Protein AF-A0A7Y2Y935-F1 (afdb_monomer_lite)

Structure (mmCIF, N/CA/C/O backbone):
data_AF-A0A7Y2Y935-F1
#
_entry.id   AF-A0A7Y2Y935-F1
#
loop_
_atom_site.group_PDB
_atom_site.id
_atom_site.type_symbol
_atom_site.label_atom_id
_atom_site.label_alt_id
_atom_site.label_comp_id
_atom_site.label_asym_id
_atom_site.label_entity_id
_atom_site.label_seq_id
_atom_site.pdbx_PDB_ins_code
_atom_site.Cartn_x
_atom_site.Cartn_y
_atom_site.Cartn_z
_atom_site.occupancy
_atom_site.B_iso_or_equiv
_atom_site.auth_seq_id
_atom_site.auth_comp_id
_atom_site.auth_asym_id
_atom_site.auth_atom_id
_atom_site.pdbx_PDB_model_num
ATOM 1 N N . LYS A 1 1 ? 8.072 23.121 -42.165 1.00 53.12 1 LYS A N 1
ATOM 2 C CA . LYS A 1 1 ? 7.955 21.648 -42.015 1.00 53.12 1 LYS A CA 1
ATOM 3 C C . LYS A 1 1 ? 6.632 21.223 -42.633 1.00 53.12 1 LYS A C 1
ATOM 5 O O . LYS A 1 1 ? 5.610 21.726 -42.190 1.00 53.12 1 LYS A O 1
ATOM 10 N N . ILE A 1 2 ? 6.645 20.376 -43.662 1.00 70.25 2 ILE A N 1
ATOM 11 C CA . ILE A 1 2 ? 5.413 19.830 -44.249 1.00 70.25 2 ILE A CA 1
ATOM 12 C C . ILE A 1 2 ? 4.836 18.837 -43.233 1.00 70.25 2 ILE A C 1
ATOM 14 O O . ILE A 1 2 ? 5.475 17.836 -42.918 1.00 70.25 2 ILE A O 1
ATOM 18 N N . HIS A 1 3 ? 3.670 19.143 -42.666 1.00 71.31 3 HIS A N 1
ATOM 19 C CA . HIS A 1 3 ? 2.942 18.220 -41.798 1.00 71.31 3 HIS A CA 1
ATOM 20 C C . HIS A 1 3 ? 2.137 17.261 -42.674 1.00 71.31 3 HIS A C 1
ATOM 22 O O . HIS A 1 3 ? 0.995 17.546 -43.020 1.00 71.31 3 HIS A O 1
ATOM 28 N N . VAL A 1 4 ? 2.741 16.136 -43.058 1.00 84.00 4 VAL A N 1
ATOM 29 C CA . VAL A 1 4 ? 2.009 15.060 -43.736 1.00 84.00 4 VAL A CA 1
ATOM 30 C C . VAL A 1 4 ? 1.176 14.310 -42.689 1.00 84.00 4 VAL A C 1
ATOM 32 O O . VAL A 1 4 ? 1.741 13.828 -41.702 1.00 84.00 4 VAL A O 1
ATOM 35 N N . PRO A 1 5 ? -0.153 14.212 -42.850 1.00 90.06 5 PRO A N 1
ATOM 36 C CA . PRO A 1 5 ? -0.988 13.438 -41.940 1.00 90.06 5 PRO A CA 1
ATOM 37 C C . PRO A 1 5 ? -0.630 11.946 -41.968 1.00 90.06 5 PRO A C 1
ATOM 39 O O . PRO A 1 5 ? -0.393 11.384 -43.036 1.00 90.06 5 PRO A O 1
ATOM 42 N N . TRP A 1 6 ? -0.661 11.277 -40.809 1.00 90.94 6 TRP A N 1
ATOM 43 C CA . TRP A 1 6 ? -0.295 9.855 -40.678 1.00 90.94 6 TRP A CA 1
ATOM 44 C C . TRP A 1 6 ? -1.100 8.925 -41.603 1.00 90.94 6 TRP A C 1
ATOM 46 O O . TRP A 1 6 ? -0.581 7.910 -42.065 1.00 90.94 6 TRP A O 1
ATOM 56 N N . PHE A 1 7 ? -2.353 9.285 -41.904 1.00 93.19 7 PHE A N 1
ATOM 57 C CA . PHE A 1 7 ? -3.229 8.480 -42.753 1.00 93.19 7 PHE A CA 1
ATOM 58 C C . PHE A 1 7 ? -2.770 8.447 -44.216 1.00 93.19 7 PHE A C 1
ATOM 60 O O . PHE A 1 7 ? -3.020 7.459 -44.894 1.00 93.19 7 PHE A O 1
ATOM 67 N N . VAL A 1 8 ? -2.065 9.476 -44.705 1.00 94.69 8 VAL A N 1
ATOM 68 C CA . VAL A 1 8 ? -1.573 9.519 -46.094 1.00 94.69 8 VAL A CA 1
ATOM 69 C C . VAL A 1 8 ? -0.509 8.444 -46.312 1.00 94.69 8 VAL A C 1
ATOM 71 O O . VAL A 1 8 ? -0.592 7.680 -47.271 1.00 94.69 8 VAL A O 1
ATOM 74 N N . SER A 1 9 ? 0.444 8.319 -45.383 1.00 93.31 9 SER A N 1
ATOM 75 C CA . SER A 1 9 ? 1.460 7.260 -45.427 1.00 93.31 9 SER A CA 1
ATOM 76 C C . SER A 1 9 ? 0.843 5.868 -45.293 1.00 93.31 9 SER A C 1
ATOM 78 O O . SER A 1 9 ? 1.275 4.942 -45.976 1.00 93.31 9 SER A O 1
ATOM 80 N N . LEU A 1 10 ? -0.187 5.720 -44.450 1.00 93.25 10 LEU A N 1
ATOM 81 C CA . LEU A 1 10 ? -0.880 4.443 -44.284 1.00 93.25 10 LEU A CA 1
ATOM 82 C C . LEU A 1 10 ? -1.627 4.029 -45.559 1.00 93.25 10 LEU A C 1
ATOM 84 O O . LEU A 1 10 ? -1.523 2.878 -45.972 1.00 93.25 10 LEU A O 1
ATOM 88 N N . ILE A 1 11 ? -2.339 4.958 -46.204 1.00 96.56 11 ILE A N 1
ATOM 89 C CA . ILE A 1 11 ? -3.026 4.695 -47.476 1.00 96.56 11 ILE A CA 1
ATOM 90 C C . ILE A 1 11 ? -2.011 4.309 -48.555 1.00 96.56 11 ILE A C 1
ATOM 92 O O . ILE A 1 11 ? -2.238 3.342 -49.275 1.00 96.56 11 ILE A O 1
ATOM 96 N N . GLY A 1 12 ? -0.877 5.012 -48.636 1.00 95.62 12 GLY A N 1
ATOM 97 C CA . GLY A 1 12 ? 0.192 4.680 -49.580 1.00 95.62 12 GLY A CA 1
ATOM 98 C C . GLY A 1 12 ? 0.753 3.270 -49.372 1.00 95.62 12 GLY A C 1
ATOM 99 O O . GLY A 1 12 ? 0.887 2.517 -50.334 1.00 95.62 12 GLY A O 1
ATOM 100 N N . ALA A 1 13 ? 1.015 2.883 -48.120 1.00 94.19 13 ALA A N 1
ATOM 101 C CA . ALA A 1 13 ? 1.486 1.539 -47.789 1.00 94.19 13 ALA A CA 1
ATOM 102 C C . ALA A 1 13 ? 0.454 0.458 -48.154 1.00 94.19 13 ALA A C 1
ATOM 104 O O . ALA A 1 13 ? 0.799 -0.528 -48.801 1.00 94.19 13 ALA A O 1
ATOM 105 N N . LEU A 1 14 ? -0.821 0.665 -47.806 1.00 95.50 14 LEU A N 1
ATOM 106 C CA . LEU A 1 14 ? -1.898 -0.274 -48.136 1.00 95.50 14 LEU A CA 1
ATOM 107 C C . LEU A 1 14 ? -2.104 -0.407 -49.648 1.00 95.50 14 LEU A C 1
ATOM 109 O O . LEU A 1 14 ? -2.275 -1.518 -50.143 1.00 95.50 14 LEU A O 1
ATOM 113 N N . ALA A 1 15 ? -2.046 0.701 -50.389 1.00 96.00 15 ALA A N 1
ATOM 114 C CA . ALA A 1 15 ? -2.137 0.687 -51.844 1.00 96.00 15 ALA A CA 1
ATOM 115 C C . ALA A 1 15 ? -0.965 -0.082 -52.473 1.00 96.00 15 ALA A C 1
ATOM 117 O O . ALA A 1 15 ? -1.184 -0.906 -53.357 1.00 96.00 15 ALA A O 1
ATOM 118 N N . ALA A 1 16 ? 0.263 0.122 -51.984 1.00 94.50 16 ALA A N 1
ATOM 119 C CA . ALA A 1 16 ? 1.432 -0.621 -52.450 1.00 94.50 16 ALA A CA 1
ATOM 120 C C . ALA A 1 16 ? 1.295 -2.130 -52.186 1.00 94.50 16 ALA A C 1
ATOM 122 O O . ALA A 1 16 ? 1.523 -2.932 -53.090 1.00 94.50 16 ALA A O 1
ATOM 123 N N . MET A 1 17 ? 0.851 -2.521 -50.986 1.00 94.19 17 MET A N 1
ATOM 124 C CA . MET A 1 17 ? 0.590 -3.927 -50.651 1.00 94.19 17 MET A CA 1
ATOM 125 C C . MET A 1 17 ? -0.497 -4.538 -51.544 1.00 94.19 17 MET A C 1
ATOM 127 O O . MET A 1 17 ? -0.348 -5.665 -52.013 1.00 94.19 17 MET A O 1
ATOM 131 N N . LEU A 1 18 ? -1.571 -3.791 -51.817 1.00 95.94 18 LEU A N 1
ATOM 132 C CA . LEU A 1 18 ? -2.664 -4.231 -52.685 1.00 95.94 18 LEU A CA 1
ATOM 133 C C . LEU A 1 18 ? -2.174 -4.460 -54.119 1.00 95.94 18 LEU A C 1
ATOM 135 O O . LEU A 1 18 ? -2.486 -5.487 -54.716 1.00 95.94 18 LEU A O 1
ATOM 139 N N . VAL A 1 19 ? -1.361 -3.546 -54.655 1.00 96.25 19 VAL A N 1
ATOM 140 C CA . VAL A 1 19 ? -0.758 -3.700 -55.987 1.00 96.25 19 VAL A CA 1
ATOM 141 C C . VAL A 1 19 ? 0.156 -4.927 -56.036 1.00 96.25 19 VAL A C 1
ATOM 143 O O . VAL A 1 19 ? 0.054 -5.717 -56.971 1.00 96.25 19 VAL A O 1
ATOM 146 N N . MET A 1 20 ? 1.002 -5.146 -55.024 1.00 95.62 20 MET A N 1
ATOM 147 C CA . MET A 1 20 ? 1.865 -6.334 -54.964 1.00 95.62 20 MET A CA 1
ATOM 148 C C . MET A 1 20 ? 1.057 -7.641 -54.924 1.00 95.62 20 MET A C 1
ATOM 150 O O . MET A 1 20 ? 1.407 -8.593 -55.624 1.00 95.62 20 MET A O 1
ATOM 154 N N . TRP A 1 21 ? -0.044 -7.674 -54.163 1.00 96.00 21 TRP A N 1
ATOM 155 C CA . TRP A 1 21 ? -0.961 -8.816 -54.123 1.00 96.00 21 TRP A CA 1
ATOM 156 C C . TRP A 1 21 ? -1.603 -9.090 -55.487 1.00 96.00 21 TRP A C 1
ATOM 158 O O . TRP A 1 21 ? -1.653 -10.240 -55.915 1.00 96.00 21 TRP A O 1
ATOM 168 N N . LEU A 1 22 ? -2.066 -8.045 -56.183 1.00 95.75 22 LEU A N 1
ATOM 169 C CA . LEU A 1 22 ? -2.675 -8.179 -57.510 1.00 95.75 22 LEU A CA 1
ATOM 170 C C . LEU A 1 22 ? -1.691 -8.696 -58.569 1.00 95.75 22 LEU A C 1
ATOM 172 O O . LEU A 1 22 ? -2.114 -9.393 -59.487 1.00 95.75 22 LEU A O 1
ATOM 176 N N . ILE A 1 23 ? -0.399 -8.368 -58.452 1.00 96.00 23 ILE A N 1
ATOM 177 C CA . ILE A 1 23 ? 0.636 -8.821 -59.393 1.00 96.00 23 ILE A CA 1
ATOM 178 C C . ILE A 1 23 ? 0.978 -10.299 -59.169 1.00 96.00 23 ILE A C 1
ATOM 180 O O . ILE A 1 23 ? 0.953 -11.085 -60.114 1.00 96.00 23 ILE A O 1
ATOM 184 N N . ASN A 1 24 ? 1.340 -10.686 -57.939 1.00 95.88 24 ASN A N 1
ATOM 185 C CA . ASN A 1 24 ? 1.672 -12.074 -57.612 1.00 95.88 24 ASN A CA 1
ATOM 186 C C . ASN A 1 24 ? 1.457 -12.367 -56.113 1.00 95.88 24 ASN A C 1
ATOM 188 O O . ASN A 1 24 ? 2.325 -12.047 -55.292 1.00 95.88 24 ASN A O 1
ATOM 192 N N . PRO A 1 25 ? 0.355 -13.050 -55.750 1.00 95.25 25 PRO A N 1
ATOM 193 C CA . PRO A 1 25 ? 0.046 -13.367 -54.357 1.00 95.25 25 PRO A CA 1
ATOM 194 C C . PRO A 1 25 ? 1.102 -14.235 -53.658 1.00 95.25 25 PRO A C 1
ATOM 196 O O . PRO A 1 25 ? 1.379 -14.032 -52.477 1.00 95.25 25 PRO A O 1
ATOM 199 N N . LEU A 1 26 ? 1.716 -15.188 -54.371 1.00 94.81 26 LEU A N 1
ATOM 200 C CA . LEU A 1 26 ? 2.706 -16.107 -53.795 1.00 94.81 26 LEU A CA 1
ATOM 201 C C . LEU A 1 26 ? 4.024 -15.388 -53.485 1.00 94.81 26 LEU A C 1
ATOM 203 O O . LEU A 1 26 ? 4.574 -15.551 -52.397 1.00 94.81 26 LEU A O 1
ATOM 207 N N . ALA A 1 27 ? 4.508 -14.561 -54.415 1.00 93.88 27 ALA A N 1
ATOM 208 C CA . ALA A 1 27 ? 5.719 -13.767 -54.213 1.00 93.88 27 ALA A CA 1
ATOM 209 C C . ALA A 1 27 ? 5.528 -12.715 -53.109 1.00 93.88 27 ALA A C 1
ATOM 211 O O . ALA A 1 27 ? 6.419 -12.522 -52.286 1.00 93.88 27 ALA A O 1
ATOM 212 N N . PHE A 1 28 ? 4.352 -12.083 -53.047 1.00 95.19 28 PHE A N 1
ATOM 213 C CA . PHE A 1 28 ? 3.997 -11.158 -51.972 1.00 95.19 28 PHE A CA 1
ATOM 214 C C . PHE A 1 28 ? 3.967 -11.847 -50.600 1.00 95.19 28 PHE A C 1
ATOM 216 O O . PHE A 1 28 ? 4.568 -11.347 -49.649 1.00 95.19 28 PHE A O 1
ATOM 223 N N . ALA A 1 29 ? 3.326 -13.017 -50.497 1.00 95.19 29 ALA A N 1
ATOM 224 C CA . ALA A 1 29 ? 3.296 -13.791 -49.258 1.00 95.19 29 ALA A CA 1
ATOM 225 C C . ALA A 1 29 ? 4.708 -14.205 -48.810 1.00 95.19 29 ALA A C 1
ATOM 227 O O . ALA A 1 29 ? 5.034 -14.104 -47.627 1.00 95.19 29 ALA A O 1
ATOM 228 N N . PHE A 1 30 ? 5.567 -14.608 -49.753 1.00 96.69 30 PHE A N 1
ATOM 229 C CA . PHE A 1 30 ? 6.971 -14.904 -49.474 1.00 96.69 30 PHE A CA 1
ATOM 230 C C . PHE A 1 30 ? 7.737 -13.666 -48.990 1.00 96.69 30 PHE A C 1
ATOM 232 O O . PHE A 1 30 ? 8.457 -13.757 -48.000 1.00 96.69 30 PHE A O 1
ATOM 239 N N . ALA A 1 31 ? 7.563 -12.509 -49.638 1.00 94.00 31 ALA A N 1
ATOM 240 C CA . ALA A 1 31 ? 8.241 -11.268 -49.268 1.00 94.00 31 ALA A CA 1
ATOM 241 C C . ALA A 1 31 ? 7.853 -10.792 -47.860 1.00 94.00 31 ALA A C 1
ATOM 243 O O . ALA A 1 31 ? 8.741 -10.527 -47.053 1.00 94.00 31 ALA A O 1
ATOM 244 N N . ILE A 1 32 ? 6.555 -10.771 -47.527 1.00 94.56 32 ILE A N 1
ATOM 245 C CA . ILE A 1 32 ? 6.090 -10.446 -46.168 1.00 94.56 32 ILE A CA 1
ATOM 246 C C . ILE A 1 32 ? 6.596 -11.470 -45.150 1.00 94.56 32 ILE A C 1
ATOM 248 O O . ILE A 1 32 ? 7.009 -11.097 -44.054 1.00 94.56 32 ILE A O 1
ATOM 252 N N . GLY A 1 33 ? 6.585 -12.759 -45.497 1.00 96.00 33 GLY A N 1
ATOM 253 C CA . GLY A 1 33 ? 7.122 -13.809 -44.635 1.00 96.00 33 GLY A CA 1
ATOM 254 C C . GLY A 1 33 ? 8.615 -13.622 -44.358 1.00 96.00 33 GLY A C 1
ATOM 255 O O . GLY A 1 33 ? 9.041 -13.701 -43.208 1.00 96.00 33 GLY A O 1
ATOM 256 N N . LEU A 1 34 ? 9.402 -13.320 -45.392 1.00 96.19 34 LEU A N 1
ATOM 257 C CA . LEU A 1 34 ? 10.835 -13.061 -45.288 1.00 96.19 34 LEU A CA 1
ATOM 258 C C . LEU A 1 34 ? 11.121 -11.789 -44.483 1.00 96.19 34 LEU A C 1
ATOM 260 O O . LEU A 1 34 ? 11.973 -11.817 -43.600 1.00 96.19 34 LEU A O 1
ATOM 264 N N . GLU A 1 35 ? 10.394 -10.701 -44.733 1.00 94.94 35 GLU A N 1
ATOM 265 C CA . GLU A 1 35 ? 10.504 -9.458 -43.965 1.00 94.94 35 GLU A CA 1
ATOM 266 C C . GLU A 1 35 ? 10.148 -9.685 -42.489 1.00 94.94 35 GLU A C 1
ATOM 268 O O . GLU A 1 35 ? 10.890 -9.265 -41.600 1.00 94.94 35 GLU A O 1
ATOM 273 N N . GLY A 1 36 ? 9.077 -10.435 -42.213 1.00 94.38 36 GLY A N 1
ATOM 274 C CA . GLY A 1 36 ? 8.694 -10.845 -40.864 1.00 94.38 36 GLY A CA 1
ATOM 275 C C . GLY A 1 36 ? 9.759 -11.707 -40.182 1.00 94.38 36 GLY A C 1
ATOM 276 O O . GLY A 1 36 ? 10.076 -11.476 -39.016 1.00 94.38 36 GLY A O 1
ATOM 277 N N . LEU A 1 37 ? 10.366 -12.658 -40.899 1.00 95.00 37 LEU A N 1
ATOM 278 C CA . LEU A 1 37 ? 11.469 -13.479 -40.391 1.00 95.00 37 LEU A CA 1
ATOM 279 C C . LEU A 1 37 ? 12.721 -12.649 -40.104 1.00 95.00 37 LEU A C 1
ATOM 281 O O . LEU A 1 37 ? 13.343 -12.846 -39.062 1.00 95.00 37 LEU A O 1
ATOM 285 N N . ILE A 1 38 ? 13.075 -11.707 -40.983 1.00 91.62 38 ILE A N 1
ATOM 286 C CA . ILE A 1 38 ? 14.181 -10.768 -40.763 1.00 91.62 38 ILE A CA 1
ATOM 287 C C . ILE A 1 38 ? 13.889 -9.908 -39.533 1.00 91.62 38 ILE A C 1
ATOM 289 O O . ILE A 1 38 ? 14.760 -9.766 -38.679 1.00 91.62 38 ILE A O 1
ATOM 293 N N . LEU A 1 39 ? 12.668 -9.388 -39.388 1.00 86.62 39 LEU A N 1
ATOM 294 C CA . LEU A 1 39 ? 12.271 -8.601 -38.224 1.00 86.62 39 LEU A CA 1
ATOM 295 C C . LEU A 1 39 ? 12.361 -9.424 -36.934 1.00 86.62 39 LEU A C 1
ATOM 297 O O . LEU A 1 39 ? 12.951 -8.962 -35.963 1.00 86.62 39 LEU A O 1
ATOM 301 N N . ILE A 1 40 ? 11.840 -10.655 -36.923 1.00 85.00 40 ILE A N 1
ATOM 302 C CA . ILE A 1 40 ? 11.950 -11.572 -35.778 1.00 85.00 40 ILE A CA 1
ATOM 303 C C . ILE A 1 40 ? 13.422 -11.866 -35.466 1.00 85.00 40 ILE A C 1
ATOM 305 O O . ILE A 1 40 ? 13.827 -11.829 -34.306 1.00 85.00 40 ILE A O 1
ATOM 309 N N . TYR A 1 41 ? 14.242 -12.126 -36.485 1.00 85.12 41 TYR A N 1
ATOM 310 C CA . TYR A 1 41 ? 15.672 -12.380 -36.330 1.00 85.12 41 TYR A CA 1
ATOM 311 C C . TYR A 1 41 ? 16.415 -11.175 -35.739 1.00 85.12 41 TYR A C 1
ATOM 313 O O . TYR A 1 41 ? 17.221 -11.342 -34.824 1.00 85.12 41 TYR A O 1
ATOM 321 N N . LEU A 1 42 ? 16.119 -9.963 -36.218 1.00 80.38 42 LEU A N 1
ATOM 322 C CA . LEU A 1 42 ? 16.704 -8.721 -35.714 1.00 80.38 42 LEU A CA 1
ATOM 323 C C . LEU A 1 42 ? 16.243 -8.409 -34.289 1.00 80.38 42 LEU A C 1
ATOM 325 O O . LEU A 1 42 ? 17.072 -8.038 -33.467 1.00 80.38 42 LEU A O 1
ATOM 329 N N . LEU A 1 43 ? 14.961 -8.610 -33.972 1.00 73.62 43 LEU A N 1
ATOM 330 C CA . LEU A 1 43 ? 14.430 -8.428 -32.617 1.00 73.62 43 LEU A CA 1
ATOM 331 C C . LEU A 1 43 ? 15.009 -9.441 -31.618 1.00 73.62 43 LEU A C 1
ATOM 333 O O . LEU A 1 43 ? 15.132 -9.130 -30.437 1.00 73.62 43 LEU A O 1
ATOM 337 N N . ASN A 1 44 ? 15.371 -10.640 -32.083 1.00 73.81 44 ASN A N 1
ATOM 338 C CA . ASN A 1 44 ? 15.971 -11.684 -31.251 1.00 73.81 44 ASN A CA 1
ATOM 339 C C . ASN A 1 44 ? 17.494 -11.557 -31.112 1.00 73.81 44 ASN A C 1
ATOM 341 O O . ASN A 1 44 ? 18.075 -12.139 -30.192 1.00 73.81 44 ASN A O 1
ATOM 345 N N . ARG A 1 45 ? 18.170 -10.814 -31.997 1.00 70.94 45 ARG A N 1
ATOM 346 C CA . ARG A 1 45 ? 19.572 -10.456 -31.788 1.00 70.94 45 ARG A CA 1
ATOM 347 C C . ARG A 1 45 ? 19.638 -9.307 -30.792 1.00 70.94 45 ARG A C 1
ATOM 349 O O . ARG A 1 45 ? 19.158 -8.217 -31.070 1.00 70.94 45 ARG A O 1
ATOM 356 N N . LYS A 1 46 ? 20.320 -9.544 -29.669 1.00 53.16 46 LYS A N 1
ATOM 357 C CA . LYS A 1 46 ? 20.805 -8.483 -28.781 1.00 53.16 46 LYS A CA 1
ATOM 358 C C . LYS A 1 46 ? 21.736 -7.590 -29.594 1.00 53.16 46 LYS A C 1
ATOM 360 O O . LYS A 1 46 ? 22.910 -7.911 -29.775 1.00 53.16 46 LYS A O 1
ATOM 365 N N . MET A 1 47 ? 21.201 -6.522 -30.170 1.00 54.12 47 MET A N 1
ATOM 366 C CA . MET A 1 47 ? 22.004 -5.532 -30.864 1.00 54.12 47 MET A CA 1
ATOM 367 C C . MET A 1 47 ? 22.659 -4.672 -29.794 1.00 54.12 47 MET A C 1
ATOM 369 O O . MET A 1 47 ? 22.192 -3.580 -29.489 1.00 54.12 47 MET A O 1
ATOM 373 N N . GLU A 1 48 ? 23.737 -5.186 -29.206 1.00 44.69 48 GLU A N 1
ATOM 374 C CA . GLU A 1 48 ? 24.647 -4.416 -28.363 1.00 44.69 48 GLU A CA 1
ATOM 375 C C . GLU A 1 48 ? 25.417 -3.424 -29.252 1.00 44.69 48 GLU A C 1
ATOM 377 O O . GLU A 1 48 ? 26.605 -3.571 -29.525 1.00 44.69 48 GLU A O 1
ATOM 382 N N . GLN A 1 49 ? 24.724 -2.408 -29.771 1.00 46.84 49 GLN A N 1
ATOM 383 C CA . GLN A 1 49 ? 25.400 -1.187 -30.187 1.00 46.84 49 GLN A CA 1
ATOM 384 C C . GLN A 1 49 ? 25.861 -0.449 -28.926 1.00 46.84 49 GLN A C 1
ATOM 386 O O . GLN A 1 49 ? 25.255 -0.582 -27.866 1.00 46.84 49 GLN A O 1
ATOM 391 N N . GLN A 1 50 ? 26.933 0.336 -29.051 1.00 46.75 50 GLN A N 1
ATOM 392 C CA . GLN A 1 50 ? 27.719 0.978 -27.980 1.00 46.75 50 GLN A CA 1
ATOM 393 C C . GLN A 1 50 ? 26.940 1.778 -26.903 1.00 46.75 50 GLN A C 1
ATOM 395 O O . GLN A 1 50 ? 27.553 2.242 -25.947 1.00 46.75 50 GLN A O 1
ATOM 400 N N . TRP A 1 51 ? 25.615 1.924 -27.019 1.00 47.88 51 TRP A N 1
ATOM 401 C CA . TRP A 1 51 ? 24.726 2.617 -26.078 1.00 47.88 51 TRP A CA 1
ATOM 402 C C . TRP A 1 51 ? 23.495 1.793 -25.635 1.00 47.88 51 TRP A C 1
ATOM 404 O O . TRP A 1 51 ? 22.526 2.359 -25.131 1.00 47.88 51 TRP A O 1
ATOM 414 N N . GLY A 1 52 ? 23.529 0.464 -25.779 1.00 54.44 52 GLY A N 1
ATOM 415 C CA . GLY A 1 52 ? 22.515 -0.461 -25.258 1.00 54.44 52 GLY A CA 1
ATOM 416 C C . GLY A 1 52 ? 21.703 -1.191 -26.332 1.00 54.44 52 GLY A C 1
ATOM 417 O O . GLY A 1 52 ? 21.768 -0.873 -27.516 1.00 54.44 52 GLY A O 1
ATOM 418 N N . ASP A 1 53 ? 20.940 -2.197 -25.895 1.00 68.50 53 ASP A N 1
ATOM 419 C CA . ASP A 1 53 ? 20.123 -3.058 -26.760 1.00 68.50 53 ASP A CA 1
ATOM 420 C C . ASP A 1 53 ? 18.957 -2.284 -27.409 1.00 68.50 53 ASP A C 1
ATOM 422 O O . ASP A 1 53 ? 18.278 -1.494 -26.743 1.00 68.50 53 ASP A O 1
ATOM 426 N N . ALA A 1 54 ? 18.676 -2.533 -28.691 1.00 68.75 54 ALA A N 1
ATOM 427 C CA . ALA A 1 54 ? 17.636 -1.843 -29.463 1.00 68.75 54 ALA A CA 1
ATOM 428 C C . ALA A 1 54 ? 16.247 -1.936 -28.799 1.00 68.75 54 ALA A C 1
ATOM 430 O O . ALA A 1 54 ? 15.489 -0.960 -28.779 1.00 68.75 54 ALA A O 1
ATOM 431 N N . ALA A 1 55 ? 15.938 -3.078 -28.175 1.00 72.38 55 ALA A N 1
ATOM 432 C CA . ALA A 1 55 ? 14.714 -3.266 -27.400 1.00 72.38 55 ALA A CA 1
ATOM 433 C C . ALA A 1 55 ? 14.614 -2.280 -26.219 1.00 72.38 55 ALA A C 1
ATOM 435 O O . ALA A 1 55 ? 13.552 -1.706 -25.970 1.00 72.38 55 ALA A O 1
ATOM 436 N N . THR A 1 56 ? 15.726 -2.020 -25.526 1.00 77.81 56 THR A N 1
ATOM 437 C CA . THR A 1 56 ? 15.792 -1.051 -24.418 1.00 77.81 56 THR A CA 1
ATOM 438 C C . THR A 1 56 ? 15.493 0.364 -24.909 1.00 77.81 56 THR A C 1
ATOM 440 O O . THR A 1 56 ? 14.755 1.099 -24.251 1.00 77.81 56 THR A O 1
ATOM 443 N N . GLY A 1 57 ? 15.989 0.731 -26.095 1.00 81.12 57 GLY A N 1
ATOM 444 C CA . GLY A 1 57 ? 15.694 2.022 -26.722 1.00 81.12 57 GLY A CA 1
ATOM 445 C C . GLY A 1 57 ? 14.196 2.232 -26.969 1.00 81.12 57 GLY A C 1
ATOM 446 O O . GLY A 1 57 ? 13.650 3.287 -26.630 1.00 81.12 57 GLY A O 1
ATOM 447 N N . VAL A 1 58 ? 13.505 1.205 -27.477 1.00 84.25 58 VAL A N 1
ATOM 448 C CA . VAL A 1 58 ? 12.045 1.235 -27.680 1.00 84.25 58 VAL A CA 1
ATOM 449 C C . VAL A 1 58 ? 11.308 1.406 -26.350 1.00 84.25 58 VAL A C 1
ATOM 451 O O . VAL A 1 58 ? 10.474 2.308 -26.220 1.00 84.25 58 VAL A O 1
ATOM 454 N N . TRP A 1 59 ? 11.636 0.598 -25.337 1.00 85.88 59 TRP A N 1
ATOM 455 C CA . TRP A 1 59 ? 11.010 0.695 -24.014 1.00 85.88 59 TRP A CA 1
ATOM 456 C C . TRP A 1 59 ? 11.255 2.045 -23.343 1.00 85.88 59 TRP A C 1
ATOM 458 O O . TRP A 1 59 ? 10.339 2.599 -22.732 1.00 85.88 59 TRP A O 1
ATOM 468 N N . MET A 1 60 ? 12.450 2.617 -23.493 1.00 88.69 60 MET A N 1
ATOM 469 C CA . MET A 1 60 ? 12.775 3.931 -22.946 1.00 88.69 60 MET A CA 1
ATOM 470 C C . MET A 1 60 ? 11.965 5.035 -23.632 1.00 88.69 60 MET A C 1
ATOM 472 O O . MET A 1 60 ? 11.412 5.910 -22.959 1.00 88.69 60 MET A O 1
ATOM 476 N N . HIS A 1 61 ? 11.825 4.979 -24.959 1.00 88.44 61 HIS A N 1
ATOM 477 C CA . HIS A 1 61 ? 10.996 5.931 -25.693 1.00 88.44 61 HIS A CA 1
ATOM 478 C C . HIS A 1 61 ? 9.523 5.851 -25.260 1.00 88.44 61 HIS A C 1
ATOM 480 O O . HIS A 1 61 ? 8.916 6.882 -24.950 1.00 88.44 61 HIS A O 1
ATOM 486 N N . LEU A 1 62 ? 8.961 4.638 -25.174 1.00 91.62 62 LEU A N 1
ATOM 487 C CA . LEU A 1 62 ? 7.591 4.414 -24.699 1.00 91.62 62 LEU A CA 1
ATOM 488 C C . LEU A 1 62 ? 7.397 4.903 -23.258 1.00 91.62 62 LEU A C 1
ATOM 490 O O . LEU A 1 62 ? 6.423 5.601 -22.972 1.00 91.62 62 LEU A O 1
ATOM 494 N N . SER A 1 63 ? 8.347 4.605 -22.370 1.00 90.88 63 SER A N 1
ATOM 495 C CA . SER A 1 63 ? 8.316 5.042 -20.971 1.00 90.88 63 SER A CA 1
ATOM 496 C C . SER A 1 63 ? 8.333 6.564 -20.870 1.00 90.88 63 SER A C 1
ATOM 498 O O . SER A 1 63 ? 7.472 7.154 -20.219 1.00 90.88 63 SER A O 1
ATOM 500 N N . ARG A 1 64 ? 9.250 7.230 -21.583 1.00 91.75 64 ARG A N 1
ATOM 501 C CA . ARG A 1 64 ? 9.318 8.697 -21.632 1.00 91.75 64 ARG A CA 1
ATOM 502 C C . ARG A 1 64 ? 8.011 9.299 -22.145 1.00 91.75 64 ARG A C 1
ATOM 504 O O . ARG A 1 64 ? 7.506 10.254 -21.559 1.00 91.75 64 ARG A O 1
ATOM 511 N N . PHE A 1 65 ? 7.451 8.749 -23.219 1.00 91.62 65 PHE A N 1
ATOM 512 C CA . PHE A 1 65 ? 6.182 9.208 -23.777 1.00 91.62 65 PHE A CA 1
ATOM 513 C C . PHE A 1 65 ? 5.024 9.088 -22.775 1.00 91.62 65 PHE A C 1
ATOM 515 O O . PHE A 1 65 ? 4.246 10.033 -22.621 1.00 91.62 65 PHE A O 1
ATOM 522 N N . ALA A 1 66 ? 4.927 7.960 -22.064 1.00 91.06 66 ALA A N 1
ATOM 523 C CA . ALA A 1 66 ? 3.916 7.748 -21.033 1.00 91.06 66 ALA A CA 1
ATOM 524 C C . ALA A 1 66 ? 4.084 8.727 -19.858 1.00 91.06 66 ALA A C 1
ATOM 526 O O . ALA A 1 66 ? 3.121 9.389 -19.470 1.00 91.06 66 ALA A O 1
ATOM 527 N N . LEU A 1 67 ? 5.308 8.885 -19.348 1.00 91.38 67 LEU A N 1
ATOM 528 C CA . LEU A 1 67 ? 5.621 9.772 -18.225 1.00 91.38 67 LEU A CA 1
ATOM 529 C C . LEU A 1 67 ? 5.323 11.244 -18.529 1.00 91.38 67 LEU A C 1
ATOM 531 O O . LEU A 1 67 ? 4.729 11.934 -17.703 1.00 91.38 67 LEU A O 1
ATOM 535 N N . LEU A 1 68 ? 5.651 11.728 -19.731 1.00 91.50 68 LEU A N 1
ATOM 536 C CA . LEU A 1 68 ? 5.317 13.099 -20.139 1.00 91.50 68 LEU A CA 1
ATOM 537 C C . LEU A 1 68 ? 3.800 13.344 -20.141 1.00 91.50 68 LEU A C 1
ATOM 539 O O . LEU A 1 68 ? 3.341 14.405 -19.719 1.00 91.50 68 LEU A O 1
ATOM 543 N N . ARG A 1 69 ? 3.010 12.354 -20.574 1.00 89.75 69 ARG A N 1
ATOM 544 C CA . ARG A 1 69 ? 1.541 12.438 -20.573 1.00 89.75 69 ARG A CA 1
ATOM 545 C C . ARG A 1 69 ? 0.944 12.365 -19.172 1.00 89.75 69 ARG A C 1
ATOM 547 O O . ARG A 1 69 ? -0.060 13.028 -18.925 1.00 89.75 69 ARG A O 1
ATOM 554 N N . LEU A 1 70 ? 1.532 11.573 -18.278 1.00 87.56 70 LEU A N 1
ATOM 555 C CA . LEU A 1 70 ? 1.102 11.499 -16.882 1.00 87.56 70 LEU A CA 1
ATOM 556 C C . LEU A 1 70 ? 1.413 12.799 -16.141 1.00 87.56 70 LEU A C 1
ATOM 558 O O . LEU A 1 70 ? 0.538 13.322 -15.463 1.00 87.56 70 LEU A O 1
ATOM 562 N N . ASN A 1 71 ? 2.598 13.379 -16.348 1.00 88.44 71 ASN A N 1
ATOM 563 C CA . ASN A 1 71 ? 2.988 14.644 -15.724 1.00 88.44 71 ASN A CA 1
ATOM 564 C C . ASN A 1 71 ? 2.117 15.837 -16.157 1.00 88.44 71 ASN A C 1
ATOM 566 O O . ASN A 1 71 ? 1.934 16.781 -15.397 1.00 88.44 71 ASN A O 1
ATOM 570 N N . ALA A 1 72 ? 1.572 15.801 -17.376 1.00 87.56 72 ALA A N 1
ATOM 571 C CA . ALA A 1 72 ? 0.691 16.849 -17.888 1.00 87.56 72 ALA A CA 1
ATOM 572 C C . ALA A 1 72 ? -0.752 16.769 -17.348 1.00 87.56 72 ALA A C 1
ATOM 574 O O . ALA A 1 72 ? -1.521 17.715 -17.522 1.00 87.56 72 ALA A O 1
ATOM 575 N N . LYS A 1 73 ? -1.153 15.653 -16.721 1.00 82.62 73 LYS A N 1
ATOM 576 C CA . LYS A 1 73 ? -2.517 15.450 -16.214 1.00 82.62 73 LYS A CA 1
ATOM 577 C C . LYS A 1 73 ? -2.576 15.662 -14.705 1.00 82.62 73 LYS A C 1
ATOM 579 O O . LYS A 1 73 ? -1.784 15.102 -13.957 1.00 82.62 73 LYS A O 1
ATOM 584 N N . LYS A 1 74 ? -3.579 16.414 -14.244 1.00 77.19 74 LYS A N 1
ATOM 585 C CA . LYS A 1 74 ? -3.907 16.483 -12.814 1.00 77.19 74 LYS A CA 1
ATOM 586 C C . LYS A 1 74 ? -4.536 15.164 -12.368 1.00 77.19 74 LYS A C 1
ATOM 588 O O . LYS A 1 74 ? -5.385 14.612 -13.071 1.00 77.19 74 LYS A O 1
ATOM 593 N N . ILE A 1 75 ? -4.126 14.675 -11.201 1.00 74.19 75 ILE A N 1
ATOM 594 C CA . ILE A 1 75 ? -4.778 13.535 -10.555 1.00 74.19 75 ILE A CA 1
ATOM 595 C C . ILE A 1 75 ? -6.150 14.011 -10.081 1.00 74.19 75 ILE A C 1
ATOM 597 O O . ILE A 1 75 ? -6.269 15.032 -9.414 1.00 74.19 75 ILE A O 1
ATOM 601 N N . THR A 1 76 ? -7.186 13.282 -10.473 1.00 74.25 76 THR A N 1
ATOM 602 C CA . THR A 1 76 ? -8.564 13.494 -10.020 1.00 74.25 76 THR A CA 1
ATOM 603 C C . THR A 1 76 ? -8.963 12.336 -9.125 1.00 74.25 76 THR A C 1
ATOM 605 O O . THR A 1 76 ? -8.574 11.207 -9.426 1.00 74.25 76 THR A O 1
ATOM 608 N N . GLU A 1 77 ? -9.841 12.570 -8.156 1.00 71.56 77 GLU A N 1
ATOM 609 C CA . GLU A 1 77 ? -10.388 11.555 -7.244 1.00 71.56 77 GLU A CA 1
ATOM 610 C C . GLU A 1 77 ? -10.781 10.238 -7.945 1.00 71.56 77 GLU A C 1
ATOM 612 O O . GLU A 1 77 ? -10.340 9.155 -7.566 1.00 71.56 77 GLU A O 1
ATOM 617 N N . ARG A 1 78 ? -11.520 10.316 -9.064 1.00 73.62 78 ARG A N 1
ATOM 618 C CA . ARG A 1 78 ? -11.973 9.139 -9.843 1.00 73.62 78 ARG A CA 1
ATOM 619 C C . ARG A 1 78 ? -10.836 8.292 -10.435 1.00 73.62 78 ARG A C 1
ATOM 621 O O . ARG A 1 78 ? -11.012 7.106 -10.716 1.00 73.62 78 ARG A O 1
ATOM 628 N N . ASN A 1 79 ? -9.678 8.906 -10.649 1.00 75.44 79 ASN A N 1
ATOM 629 C CA . ASN A 1 79 ? -8.507 8.290 -11.269 1.00 75.44 79 ASN A CA 1
ATOM 630 C C . ASN A 1 79 ? -7.406 7.980 -10.258 1.00 75.44 79 ASN A C 1
ATOM 632 O O . ASN A 1 79 ? -6.342 7.514 -10.663 1.00 75.44 79 ASN A O 1
ATOM 636 N N . TRP A 1 80 ? -7.643 8.209 -8.964 1.00 86.00 80 TRP A N 1
ATOM 637 C CA . TRP A 1 80 ? -6.668 7.859 -7.949 1.00 86.00 80 TRP A CA 1
ATOM 638 C C . TRP A 1 80 ? -6.358 6.361 -8.006 1.00 86.00 80 TRP A C 1
ATOM 640 O O . TRP A 1 80 ? -7.248 5.513 -8.140 1.00 86.00 80 TRP A O 1
ATOM 650 N N . ARG A 1 81 ? -5.070 6.034 -7.940 1.00 87.69 81 ARG A N 1
ATOM 651 C CA . ARG A 1 81 ? -4.557 4.667 -7.849 1.00 87.69 81 ARG A CA 1
ATOM 652 C C . ARG A 1 81 ? -3.471 4.637 -6.785 1.00 87.69 81 ARG A C 1
ATOM 654 O O . ARG A 1 81 ? -2.731 5.618 -6.657 1.00 87.69 81 ARG A O 1
ATOM 661 N N . PRO A 1 82 ? 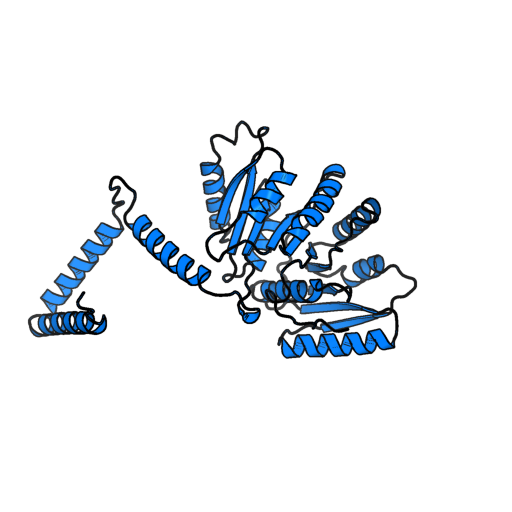-3.338 3.536 -6.037 1.00 91.06 82 PRO A N 1
ATOM 662 C CA . PRO A 1 82 ? -2.283 3.440 -5.050 1.00 91.06 82 PRO A CA 1
ATOM 663 C C . PRO A 1 82 ? -0.931 3.325 -5.769 1.00 91.06 82 PRO A C 1
ATOM 665 O O . PRO A 1 82 ? -0.703 2.413 -6.565 1.00 91.06 82 PRO A O 1
ATOM 668 N N . ILE A 1 83 ? -0.036 4.270 -5.490 1.00 93.62 83 ILE A N 1
ATOM 669 C CA . ILE A 1 83 ? 1.381 4.196 -5.854 1.00 93.62 83 ILE A CA 1
ATOM 670 C C . ILE A 1 83 ? 2.106 3.908 -4.546 1.00 93.62 83 ILE A C 1
ATOM 672 O O . ILE A 1 83 ? 2.347 4.813 -3.739 1.00 93.62 83 ILE A O 1
ATOM 676 N N . ILE A 1 84 ? 2.332 2.617 -4.313 1.00 95.81 84 ILE A N 1
ATOM 677 C CA . ILE A 1 84 ? 2.761 2.056 -3.040 1.00 95.81 84 ILE A CA 1
ATOM 678 C C . ILE A 1 84 ? 4.274 1.906 -3.043 1.00 95.81 84 ILE A C 1
ATOM 680 O O . ILE A 1 84 ? 4.834 1.236 -3.911 1.00 95.81 84 ILE A O 1
ATOM 684 N N . LEU A 1 85 ? 4.913 2.465 -2.024 1.00 97.31 85 LEU A N 1
ATOM 685 C CA . LEU A 1 85 ? 6.289 2.154 -1.677 1.00 97.31 85 LEU A CA 1
ATOM 686 C C . LEU A 1 85 ? 6.299 1.274 -0.432 1.00 97.31 85 LEU A C 1
ATOM 688 O O . LEU A 1 85 ? 5.875 1.702 0.642 1.00 97.31 85 LEU A O 1
ATOM 692 N N . LEU A 1 86 ? 6.759 0.041 -0.593 1.00 97.38 86 LEU A N 1
ATOM 693 C CA . LEU A 1 86 ? 6.826 -0.956 0.458 1.00 97.38 86 LEU A CA 1
ATOM 694 C C . LEU A 1 86 ? 8.266 -1.130 0.945 1.00 97.38 86 LEU A C 1
ATOM 696 O O . LEU A 1 86 ? 9.118 -1.548 0.167 1.00 97.38 86 LEU A O 1
ATOM 700 N N . PHE A 1 87 ? 8.522 -0.919 2.235 1.00 97.31 87 PHE A N 1
ATOM 701 C CA . PHE A 1 87 ? 9.836 -1.186 2.827 1.00 97.31 87 PHE A CA 1
ATOM 702 C C . PHE A 1 87 ? 9.924 -2.601 3.393 1.00 97.31 87 PHE A C 1
ATOM 704 O O . PHE A 1 87 ? 9.149 -2.987 4.274 1.00 97.31 87 PHE A O 1
ATOM 711 N N . VAL A 1 88 ? 10.883 -3.382 2.892 1.00 94.75 88 VAL A N 1
ATOM 712 C CA . VAL A 1 88 ? 11.147 -4.751 3.349 1.00 94.75 88 VAL A CA 1
ATOM 713 C C . VAL A 1 88 ? 12.647 -5.012 3.360 1.00 94.75 88 VAL A C 1
ATOM 715 O O . VAL A 1 88 ? 13.307 -4.883 2.335 1.00 94.75 88 VAL A O 1
ATOM 718 N N . HIS A 1 89 ? 13.172 -5.456 4.505 1.00 91.19 89 HIS A N 1
ATOM 719 C CA . HIS A 1 89 ? 14.559 -5.907 4.590 1.00 91.19 89 HIS A CA 1
ATOM 720 C C . HIS A 1 89 ? 14.745 -7.267 3.894 1.00 91.19 89 HIS A C 1
ATOM 722 O O . HIS A 1 89 ? 15.504 -7.372 2.942 1.00 91.19 89 HIS A O 1
ATOM 728 N N . ASN A 1 90 ? 13.988 -8.301 4.282 1.00 90.81 90 ASN A N 1
ATOM 729 C CA . ASN A 1 90 ? 14.034 -9.615 3.632 1.00 90.81 90 ASN A CA 1
ATOM 730 C C . ASN A 1 90 ? 12.679 -9.990 3.008 1.00 90.81 90 ASN A C 1
ATOM 732 O O . ASN A 1 90 ? 11.678 -10.200 3.700 1.00 90.81 90 ASN A O 1
ATOM 736 N N . LEU A 1 91 ? 12.661 -10.102 1.677 1.00 91.19 91 LEU A N 1
ATOM 737 C CA . LEU A 1 91 ? 11.463 -10.388 0.884 1.00 91.19 91 LEU A CA 1
ATOM 738 C C . LEU A 1 91 ? 10.818 -11.736 1.238 1.00 91.19 91 LEU A C 1
ATOM 740 O O . LEU A 1 91 ? 9.591 -11.835 1.305 1.00 91.19 91 LEU A O 1
ATOM 744 N N . LYS A 1 92 ? 11.626 -12.774 1.489 1.00 90.19 92 LYS A N 1
ATOM 745 C CA . LYS A 1 92 ? 11.132 -14.129 1.778 1.00 90.19 92 LYS A CA 1
ATOM 746 C C . LYS A 1 92 ? 10.515 -14.211 3.170 1.00 90.19 92 LYS A C 1
ATOM 748 O O . LYS A 1 92 ? 9.438 -14.783 3.327 1.00 90.19 92 LYS A O 1
ATOM 753 N N . GLU A 1 93 ? 11.144 -13.579 4.156 1.00 91.44 93 GLU A N 1
ATOM 754 C CA . GLU A 1 93 ? 10.641 -13.531 5.536 1.00 91.44 93 GLU A CA 1
ATOM 755 C C . GLU A 1 93 ? 9.344 -12.724 5.658 1.00 91.44 93 GLU A C 1
ATOM 757 O O . GLU A 1 93 ? 8.468 -13.044 6.462 1.00 91.44 93 GLU A O 1
ATOM 762 N N . ARG A 1 94 ? 9.187 -11.678 4.838 1.00 92.50 94 ARG A N 1
ATOM 763 C CA . ARG A 1 94 ? 8.005 -10.802 4.838 1.00 92.50 94 ARG A CA 1
ATOM 764 C C . ARG A 1 94 ? 7.036 -11.095 3.693 1.00 92.50 94 ARG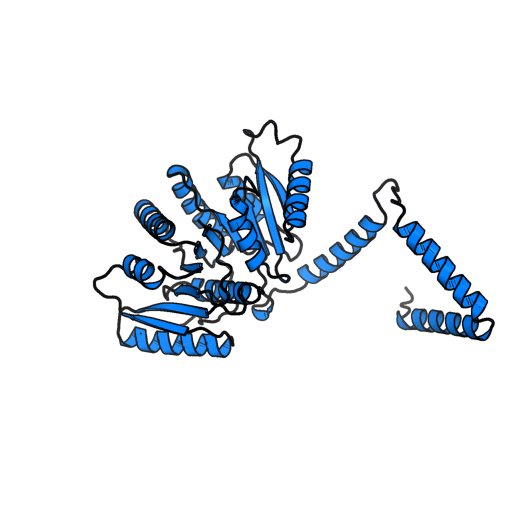 A C 1
ATOM 766 O O . ARG A 1 94 ? 6.217 -10.246 3.341 1.00 92.50 94 ARG A O 1
ATOM 773 N N . MET A 1 95 ? 7.048 -12.319 3.163 1.00 92.25 95 MET A N 1
ATOM 774 C CA . MET A 1 95 ? 6.234 -12.725 2.011 1.00 92.25 95 MET A CA 1
ATOM 775 C C . MET A 1 95 ? 4.729 -12.464 2.193 1.00 92.25 95 MET A C 1
ATOM 777 O O . MET A 1 95 ? 4.044 -12.099 1.241 1.00 92.25 95 MET A O 1
ATOM 781 N N . ASN A 1 96 ? 4.189 -12.610 3.407 1.00 93.19 96 ASN A N 1
ATOM 782 C CA . ASN A 1 96 ? 2.773 -12.320 3.672 1.00 93.19 96 ASN A CA 1
ATOM 783 C C . ASN A 1 96 ? 2.430 -10.835 3.467 1.00 93.19 96 ASN A C 1
ATOM 785 O O . ASN A 1 96 ? 1.389 -10.514 2.894 1.00 93.19 96 ASN A O 1
ATOM 789 N N . LEU A 1 97 ? 3.323 -9.943 3.892 1.00 93.56 97 LEU A N 1
ATOM 790 C CA . LEU A 1 97 ? 3.186 -8.498 3.737 1.00 93.56 97 LEU A CA 1
ATOM 791 C C . LEU A 1 97 ? 3.402 -8.077 2.276 1.00 93.56 97 LEU A C 1
ATOM 793 O O . LEU A 1 97 ? 2.630 -7.275 1.756 1.00 93.56 97 LEU A O 1
ATOM 797 N N . VAL A 1 98 ? 4.349 -8.708 1.573 1.00 94.75 98 VAL A N 1
ATOM 798 C CA . VAL A 1 98 ? 4.538 -8.529 0.122 1.00 94.75 98 VAL A CA 1
ATOM 799 C C . VAL A 1 98 ? 3.281 -8.935 -0.649 1.00 94.75 98 VAL A C 1
ATOM 801 O O . VAL A 1 98 ? 2.768 -8.159 -1.452 1.00 94.75 98 VAL A O 1
ATOM 804 N N . ARG A 1 99 ? 2.719 -10.118 -0.363 1.00 93.50 99 ARG A N 1
ATOM 805 C CA . ARG A 1 99 ? 1.470 -10.585 -0.989 1.00 93.50 99 ARG A CA 1
ATOM 806 C C . ARG A 1 99 ? 0.315 -9.622 -0.737 1.00 93.50 99 ARG A C 1
ATOM 808 O O . ARG A 1 99 ? -0.482 -9.401 -1.641 1.00 93.50 99 ARG A O 1
ATOM 815 N N . PHE A 1 100 ? 0.221 -9.054 0.462 1.00 93.62 100 PHE A N 1
ATOM 816 C CA . PHE A 1 100 ? -0.788 -8.047 0.778 1.00 93.62 100 PHE A CA 1
ATOM 817 C C . PHE A 1 100 ? -0.615 -6.763 -0.034 1.00 93.62 100 PHE A C 1
ATOM 819 O O . PHE A 1 100 ? -1.574 -6.312 -0.653 1.00 93.62 100 PHE A O 1
ATOM 826 N N . ALA A 1 101 ? 0.599 -6.217 -0.106 1.00 94.44 101 ALA A N 1
ATOM 827 C CA . ALA A 1 101 ? 0.865 -5.019 -0.897 1.00 94.44 101 ALA A CA 1
ATOM 828 C C . ALA A 1 101 ? 0.569 -5.234 -2.393 1.00 94.44 101 ALA A C 1
ATOM 830 O O . ALA A 1 101 ? -0.030 -4.373 -3.033 1.00 94.44 101 ALA A O 1
ATOM 831 N N . VAL A 1 102 ? 0.898 -6.411 -2.940 1.00 92.69 102 VAL A N 1
ATOM 832 C CA . VAL A 1 102 ? 0.547 -6.782 -4.325 1.00 92.69 102 VAL A CA 1
ATOM 833 C C . VAL A 1 102 ? -0.974 -6.828 -4.517 1.00 92.69 102 VAL A C 1
ATOM 835 O O . VAL A 1 102 ? -1.482 -6.371 -5.540 1.00 92.69 102 VAL A O 1
ATOM 838 N N . MET A 1 103 ? -1.726 -7.333 -3.530 1.00 91.38 103 MET A N 1
ATOM 839 C CA . MET A 1 103 ? -3.195 -7.316 -3.574 1.00 91.38 103 MET A CA 1
ATOM 840 C C . MET A 1 103 ? -3.770 -5.896 -3.543 1.00 91.38 103 MET A C 1
ATOM 842 O O . MET A 1 103 ? -4.786 -5.671 -4.187 1.00 91.38 103 MET A O 1
ATOM 846 N N . LEU A 1 104 ? -3.131 -4.946 -2.855 1.00 90.25 104 LEU A N 1
ATOM 847 C CA . LEU A 1 104 ? -3.539 -3.537 -2.891 1.00 90.25 104 LEU A CA 1
ATOM 848 C C . LEU A 1 104 ? -3.263 -2.878 -4.250 1.00 90.25 104 LEU A C 1
ATOM 850 O O . LEU A 1 104 ? -4.050 -2.047 -4.692 1.00 90.25 104 LEU A O 1
ATOM 854 N N . GLY A 1 105 ? -2.165 -3.252 -4.914 1.00 83.38 105 GLY A N 1
ATOM 855 C CA . GLY A 1 105 ? -1.785 -2.713 -6.225 1.00 83.38 105 GLY A CA 1
ATOM 856 C C . GLY A 1 105 ? -2.664 -3.191 -7.389 1.00 83.38 105 GLY A C 1
ATOM 857 O O . GLY A 1 105 ? -2.773 -2.489 -8.389 1.00 83.38 105 GLY A O 1
ATOM 858 N N . GLN A 1 106 ? -3.303 -4.360 -7.268 1.00 69.19 106 GLN A N 1
ATOM 859 C CA . GLN A 1 106 ? -4.422 -4.831 -8.104 1.00 69.19 106 GLN A CA 1
ATOM 860 C C . GLN A 1 106 ? -4.386 -4.433 -9.595 1.00 69.19 106 GLN A C 1
ATOM 862 O O . GLN A 1 106 ? -5.315 -3.816 -10.116 1.00 69.19 106 GLN A O 1
ATOM 867 N N . ASN A 1 107 ? -3.276 -4.754 -10.276 1.00 65.69 107 ASN A N 1
ATOM 868 C CA . ASN A 1 107 ? -3.024 -4.527 -11.712 1.00 65.69 107 ASN A CA 1
ATOM 869 C C . ASN A 1 107 ? -3.281 -3.094 -12.231 1.00 65.69 107 ASN A C 1
ATOM 871 O O . ASN A 1 107 ? -3.331 -2.877 -13.439 1.00 65.69 107 ASN A O 1
ATOM 875 N N . SER A 1 108 ? -3.477 -2.120 -11.343 1.00 71.31 108 SER A N 1
ATOM 876 C CA . SER A 1 108 ? -3.902 -0.758 -11.687 1.00 71.31 108 SER A CA 1
ATOM 877 C C . SER A 1 108 ? -3.160 0.318 -10.896 1.00 71.31 108 SER A C 1
ATOM 879 O O . SER A 1 108 ? -3.103 1.464 -11.336 1.00 71.31 108 SER A O 1
ATOM 881 N N . GLY A 1 109 ? -2.581 -0.049 -9.754 1.00 82.75 109 GLY A N 1
ATOM 882 C CA . GLY A 1 109 ? -1.580 0.713 -9.025 1.00 82.75 109 GLY A CA 1
ATOM 883 C C . GLY A 1 109 ? -0.160 0.255 -9.349 1.00 82.75 109 GLY A C 1
ATOM 884 O O . GLY A 1 109 ? 0.062 -0.763 -10.004 1.00 82.75 109 GLY A O 1
ATOM 885 N N . VAL A 1 110 ? 0.813 1.017 -8.859 1.00 91.38 110 VAL A N 1
ATOM 886 C CA . VAL A 1 110 ? 2.240 0.691 -8.970 1.00 91.38 110 VAL A CA 1
ATOM 887 C C . VAL A 1 110 ? 2.730 0.316 -7.583 1.00 91.38 110 VAL A C 1
ATOM 889 O O . VAL A 1 110 ? 2.474 1.039 -6.624 1.00 91.38 110 VAL A O 1
ATOM 892 N N . LEU A 1 111 ? 3.425 -0.81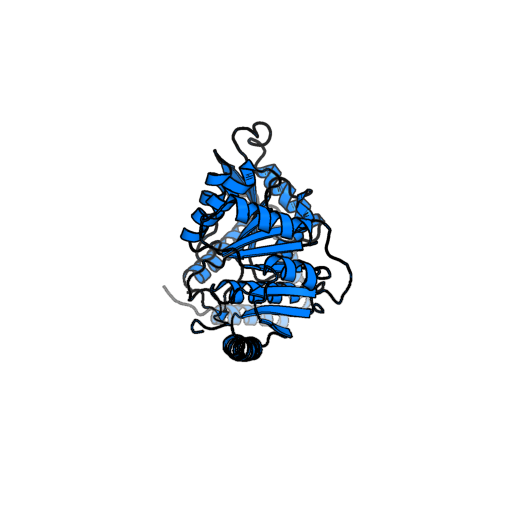1 -7.478 1.00 95.06 111 LEU A N 1
ATOM 893 C CA . LEU A 1 111 ? 4.069 -1.245 -6.246 1.00 95.06 111 LEU A CA 1
ATOM 894 C C . LEU A 1 111 ? 5.576 -1.288 -6.466 1.00 95.06 111 LEU A C 1
ATOM 896 O O . LEU A 1 111 ? 6.044 -2.037 -7.324 1.00 95.06 111 LEU A O 1
ATOM 900 N N . THR A 1 112 ? 6.309 -0.542 -5.648 1.00 96.50 112 THR A N 1
ATOM 901 C CA . THR A 1 112 ? 7.760 -0.663 -5.514 1.00 96.50 112 THR A CA 1
ATOM 902 C C . THR A 1 112 ? 8.091 -1.265 -4.155 1.00 96.50 112 THR A C 1
ATOM 904 O O . THR A 1 112 ? 7.593 -0.802 -3.131 1.00 96.50 112 THR A O 1
ATOM 907 N N . ILE A 1 113 ? 8.932 -2.297 -4.135 1.00 96.75 113 ILE A N 1
ATOM 908 C CA . ILE A 1 113 ? 9.485 -2.906 -2.926 1.00 96.75 113 ILE A CA 1
ATOM 909 C C . ILE A 1 113 ? 10.924 -2.425 -2.766 1.00 96.75 113 ILE A C 1
ATOM 911 O O . ILE A 1 113 ? 11.782 -2.732 -3.591 1.00 96.75 113 ILE A O 1
ATOM 915 N N . SER A 1 114 ? 11.171 -1.689 -1.690 1.00 97.38 114 SER A N 1
ATOM 916 C CA . SER A 1 114 ? 12.439 -1.041 -1.382 1.00 97.38 114 SER A CA 1
ATOM 917 C C . SER A 1 114 ? 13.138 -1.760 -0.235 1.00 97.38 114 SER A C 1
ATOM 919 O O . SER A 1 114 ? 12.579 -1.890 0.862 1.00 97.38 114 SER A O 1
ATOM 921 N N . ARG A 1 115 ? 14.367 -2.225 -0.479 1.00 97.06 115 ARG A N 1
ATOM 922 C CA . ARG A 1 115 ? 15.281 -2.676 0.577 1.00 97.06 115 ARG A CA 1
ATOM 923 C C . ARG A 1 115 ? 16.261 -1.553 0.885 1.00 97.06 115 ARG A C 1
ATOM 925 O O . ARG A 1 115 ? 16.908 -1.028 -0.016 1.00 97.06 115 ARG A O 1
ATOM 932 N N . LEU A 1 116 ? 16.372 -1.194 2.158 1.00 96.62 116 LEU A N 1
ATOM 933 C CA . LEU A 1 116 ? 17.361 -0.227 2.619 1.00 96.62 116 LEU A CA 1
ATOM 934 C C . LEU A 1 116 ? 18.587 -0.974 3.135 1.00 96.62 116 LEU A C 1
ATOM 936 O O . LEU A 1 116 ? 18.425 -1.893 3.938 1.00 96.62 116 LEU A O 1
ATOM 940 N N . LEU A 1 117 ? 19.766 -0.579 2.659 1.00 96.56 117 LEU A N 1
ATOM 941 C CA . LEU A 1 117 ? 21.058 -1.043 3.158 1.00 96.56 117 LEU A CA 1
ATOM 942 C C . LEU A 1 117 ? 21.738 0.082 3.933 1.00 96.56 117 LEU A C 1
ATOM 944 O O . LEU A 1 117 ? 21.757 1.223 3.462 1.00 96.56 117 LEU A O 1
ATOM 948 N N . THR A 1 118 ? 22.307 -0.236 5.089 1.00 95.50 118 THR A N 1
ATOM 949 C CA . THR A 1 118 ? 23.084 0.699 5.911 1.00 95.50 118 THR A CA 1
ATOM 950 C C . THR A 1 118 ? 24.587 0.437 5.774 1.00 95.50 118 THR A C 1
ATOM 952 O O . THR A 1 118 ? 24.993 -0.574 5.197 1.00 95.50 118 THR A O 1
ATOM 955 N N . PRO A 1 119 ? 25.467 1.314 6.299 1.00 94.19 119 PRO A N 1
ATOM 956 C CA . PRO A 1 119 ? 26.903 1.036 6.363 1.00 94.19 119 PRO A CA 1
ATOM 957 C C . PRO A 1 119 ? 27.268 -0.226 7.164 1.00 94.19 119 PRO A C 1
ATOM 959 O O . PRO A 1 119 ? 28.407 -0.687 7.077 1.00 94.19 119 PRO A O 1
ATOM 962 N N . GLU A 1 120 ? 26.332 -0.774 7.948 1.00 93.00 120 GLU A N 1
ATOM 963 C CA . GLU A 1 120 ? 26.501 -2.053 8.640 1.00 93.00 120 GLU A CA 1
ATOM 964 C C . GLU A 1 120 ? 26.433 -3.249 7.673 1.00 93.00 120 GLU A C 1
ATOM 966 O O . GLU A 1 120 ? 27.108 -4.251 7.903 1.00 93.00 120 GLU A O 1
ATOM 971 N N . ASP A 1 121 ? 25.726 -3.124 6.545 1.00 92.50 121 ASP A N 1
ATOM 972 C CA . ASP A 1 121 ? 25.525 -4.181 5.543 1.00 92.50 121 ASP A CA 1
ATOM 973 C C . ASP A 1 121 ? 26.707 -4.297 4.552 1.00 92.50 121 ASP A C 1
ATOM 975 O O . ASP A 1 121 ? 26.522 -4.401 3.336 1.00 92.50 121 ASP A O 1
ATOM 979 N N . LYS A 1 122 ? 27.951 -4.243 5.051 1.00 91.69 122 LYS A N 1
ATOM 980 C CA . LYS A 1 122 ? 29.179 -4.103 4.235 1.00 91.69 122 LYS A CA 1
ATOM 981 C C . LYS A 1 122 ? 29.308 -5.133 3.112 1.00 91.69 122 LYS A C 1
ATOM 983 O O . LYS A 1 122 ? 29.745 -4.774 2.021 1.00 91.69 122 LYS A O 1
ATOM 988 N N . ASP A 1 123 ? 28.897 -6.372 3.366 1.00 92.19 123 ASP A N 1
ATOM 989 C CA . ASP A 1 123 ? 28.987 -7.477 2.404 1.00 92.19 123 ASP A CA 1
ATOM 990 C C . ASP A 1 123 ? 27.917 -7.392 1.298 1.00 92.19 123 ASP A C 1
ATOM 992 O O . ASP A 1 123 ? 28.083 -7.934 0.204 1.00 92.19 123 ASP A O 1
ATOM 996 N N . GLU A 1 124 ? 26.811 -6.686 1.558 1.00 91.50 124 GLU A N 1
ATOM 997 C CA . GLU A 1 124 ? 25.702 -6.513 0.616 1.00 91.50 124 GLU A CA 1
ATOM 998 C C . GLU A 1 124 ? 25.854 -5.256 -0.255 1.00 91.50 124 GLU A C 1
ATOM 1000 O O . GLU A 1 124 ? 25.386 -5.241 -1.397 1.00 91.50 124 GLU A O 1
ATOM 1005 N N . LEU A 1 125 ? 26.531 -4.211 0.243 1.00 92.88 125 LEU A N 1
ATOM 1006 C CA . LEU A 1 125 ? 26.685 -2.925 -0.454 1.00 92.88 125 LEU A CA 1
ATOM 1007 C C . LEU A 1 125 ? 27.255 -3.039 -1.885 1.00 92.88 125 LEU A C 1
ATOM 1009 O O . LEU A 1 125 ? 26.686 -2.396 -2.779 1.00 92.88 125 LEU A O 1
ATOM 1013 N N . PRO A 1 126 ? 28.311 -3.840 -2.157 1.00 94.56 126 PRO A N 1
ATOM 1014 C CA . PRO A 1 126 ? 28.833 -4.015 -3.515 1.00 94.56 126 PRO A CA 1
ATOM 1015 C C . PRO A 1 126 ? 27.823 -4.687 -4.455 1.00 94.56 126 PRO A C 1
ATOM 1017 O O . PRO A 1 126 ? 27.787 -4.391 -5.646 1.00 94.56 126 PRO A O 1
ATOM 1020 N N . ASN A 1 127 ? 26.950 -5.534 -3.904 1.00 94.12 127 ASN A N 1
ATOM 1021 C CA . ASN A 1 127 ? 26.037 -6.401 -4.649 1.00 94.12 127 ASN A CA 1
ATOM 1022 C C . ASN A 1 127 ? 24.605 -5.843 -4.724 1.00 94.12 127 ASN A C 1
ATOM 1024 O O . ASN A 1 127 ? 23.674 -6.558 -5.091 1.00 94.12 127 ASN A O 1
ATOM 1028 N N . ARG A 1 128 ? 24.389 -4.558 -4.408 1.00 93.38 128 ARG A N 1
ATOM 1029 C CA . ARG A 1 128 ? 23.048 -3.936 -4.354 1.00 93.38 128 ARG A CA 1
ATOM 1030 C C . ARG A 1 128 ? 22.201 -4.145 -5.617 1.00 93.38 128 ARG A C 1
ATOM 1032 O O . ARG A 1 128 ? 21.004 -4.408 -5.519 1.00 93.38 128 ARG A O 1
ATOM 1039 N N . ASN A 1 129 ? 22.816 -4.082 -6.800 1.00 92.56 129 ASN A N 1
ATOM 1040 C CA . ASN A 1 129 ? 22.118 -4.285 -8.074 1.00 92.56 129 ASN A CA 1
ATOM 1041 C C . ASN A 1 129 ? 21.702 -5.753 -8.255 1.00 92.56 129 ASN A C 1
ATOM 1043 O O . ASN A 1 129 ? 20.599 -6.038 -8.721 1.00 92.56 129 ASN A O 1
ATOM 1047 N N . GLU A 1 130 ? 22.557 -6.688 -7.842 1.00 94.75 130 GLU A N 1
ATOM 1048 C CA . GLU A 1 130 ? 22.257 -8.120 -7.874 1.00 94.75 130 GLU A CA 1
ATOM 1049 C C . GLU A 1 130 ? 21.158 -8.483 -6.875 1.00 94.75 130 GLU A C 1
ATOM 1051 O O . GLU A 1 130 ? 20.282 -9.292 -7.185 1.00 94.75 130 GLU A O 1
ATOM 1056 N N . ILE A 1 131 ? 21.150 -7.849 -5.697 1.00 95.12 131 ILE A N 1
ATOM 1057 C CA . ILE A 1 131 ? 20.089 -8.000 -4.697 1.00 95.12 131 ILE A CA 1
ATOM 1058 C C . ILE A 1 131 ? 18.749 -7.547 -5.283 1.00 95.12 131 ILE A C 1
ATOM 1060 O O . ILE A 1 131 ? 17.773 -8.295 -5.191 1.00 95.12 131 ILE A O 1
ATOM 1064 N N . ALA A 1 132 ? 18.703 -6.384 -5.942 1.00 94.56 132 ALA A N 1
ATOM 1065 C CA . ALA A 1 132 ? 17.499 -5.913 -6.625 1.00 94.56 132 ALA A CA 1
ATOM 1066 C C . ALA A 1 132 ? 17.034 -6.918 -7.696 1.00 94.56 132 ALA A C 1
ATOM 1068 O O . ALA A 1 132 ? 15.876 -7.336 -7.701 1.00 94.56 132 ALA A O 1
ATOM 1069 N N . PHE A 1 133 ? 17.944 -7.399 -8.550 1.00 93.75 133 PHE A N 1
ATOM 1070 C CA . PHE A 1 133 ? 17.617 -8.387 -9.583 1.00 93.75 133 PHE A CA 1
ATOM 1071 C C . PHE A 1 133 ? 17.103 -9.713 -8.996 1.00 93.75 133 PHE A C 1
ATOM 1073 O O . PHE A 1 133 ? 16.132 -10.301 -9.483 1.00 93.75 133 PHE A O 1
ATOM 1080 N N . LYS A 1 134 ? 17.710 -10.177 -7.900 1.00 95.00 134 LYS A N 1
ATOM 1081 C CA . LYS A 1 134 ? 17.279 -11.371 -7.168 1.00 95.00 134 LYS A CA 1
ATOM 1082 C C . LYS A 1 134 ? 15.883 -11.193 -6.577 1.00 95.00 134 LYS A C 1
ATOM 1084 O O . LYS A 1 134 ? 15.069 -12.106 -6.702 1.00 95.00 134 LYS A O 1
ATOM 1089 N N . MET A 1 135 ? 15.583 -10.034 -5.985 1.00 95.69 135 MET A N 1
ATOM 1090 C CA . MET A 1 135 ? 14.241 -9.710 -5.490 1.00 95.69 135 MET A CA 1
ATOM 1091 C C . MET A 1 135 ? 13.211 -9.763 -6.625 1.00 95.69 135 MET A C 1
ATOM 1093 O O . MET A 1 135 ? 12.162 -10.388 -6.459 1.00 95.69 135 MET A O 1
ATOM 1097 N N . GLN A 1 136 ? 13.527 -9.190 -7.793 1.00 94.38 136 GLN A N 1
ATOM 1098 C CA . GLN A 1 136 ? 12.655 -9.235 -8.970 1.00 94.38 136 GLN A CA 1
ATOM 1099 C C . GLN A 1 136 ? 12.369 -10.680 -9.413 1.00 94.38 136 GLN A C 1
ATOM 1101 O O . GLN A 1 136 ? 11.218 -11.043 -9.673 1.00 94.38 136 GLN A O 1
ATOM 1106 N N . ARG A 1 137 ? 13.401 -11.534 -9.453 1.00 94.31 137 ARG A N 1
ATOM 1107 C CA . ARG A 1 137 ? 13.266 -12.956 -9.804 1.00 94.31 137 ARG A CA 1
ATOM 1108 C C . ARG A 1 137 ? 12.438 -13.733 -8.779 1.00 94.31 137 ARG A C 1
ATOM 1110 O O . ARG A 1 137 ? 11.606 -14.557 -9.164 1.00 94.31 137 ARG A O 1
ATOM 1117 N N . ASP A 1 138 ? 12.651 -13.483 -7.490 1.00 94.88 138 ASP A N 1
ATOM 1118 C CA . ASP A 1 138 ? 11.916 -14.143 -6.407 1.00 94.88 138 ASP A CA 1
ATOM 1119 C C . ASP A 1 138 ? 10.417 -13.774 -6.447 1.00 94.88 138 ASP A C 1
ATOM 1121 O O . ASP A 1 138 ? 9.562 -14.640 -6.242 1.00 94.88 138 ASP A O 1
ATOM 1125 N N . LEU A 1 139 ? 10.078 -12.524 -6.789 1.00 93.94 139 LEU A N 1
ATOM 1126 C CA . LEU A 1 139 ? 8.693 -12.097 -7.030 1.00 93.94 139 LEU A CA 1
ATOM 1127 C C . LEU A 1 139 ? 8.069 -12.791 -8.241 1.00 93.94 139 LEU A C 1
ATOM 1129 O O . LEU A 1 139 ? 6.964 -13.331 -8.131 1.00 93.94 139 LEU A O 1
ATOM 1133 N N . ALA A 1 140 ? 8.783 -12.810 -9.370 1.00 92.31 140 ALA A N 1
ATOM 1134 C CA . ALA A 1 140 ? 8.317 -13.448 -10.598 1.00 92.31 140 ALA A CA 1
ATOM 1135 C C . ALA A 1 140 ? 8.049 -14.947 -10.381 1.00 92.31 140 ALA A C 1
ATOM 1137 O O . ALA A 1 140 ? 6.990 -15.449 -10.752 1.00 92.31 140 ALA A O 1
ATOM 1138 N N . SER A 1 141 ? 8.951 -15.635 -9.674 1.00 93.12 141 SER A N 1
ATOM 1139 C CA . SER A 1 141 ? 8.803 -17.051 -9.302 1.00 93.12 141 SER A CA 1
ATOM 1140 C C . SER A 1 141 ? 7.587 -17.302 -8.400 1.00 93.12 141 SER A C 1
ATOM 1142 O O . SER A 1 141 ? 7.004 -18.382 -8.414 1.00 93.12 141 SER A O 1
ATOM 1144 N N . ALA A 1 142 ? 7.170 -16.298 -7.623 1.00 91.44 142 ALA A N 1
ATOM 1145 C CA . ALA A 1 142 ? 5.975 -16.350 -6.786 1.00 91.44 142 ALA A CA 1
ATOM 1146 C C . ALA A 1 142 ? 4.689 -15.891 -7.506 1.00 91.44 142 ALA A C 1
ATOM 1148 O O . ALA A 1 142 ? 3.637 -15.805 -6.856 1.00 91.44 142 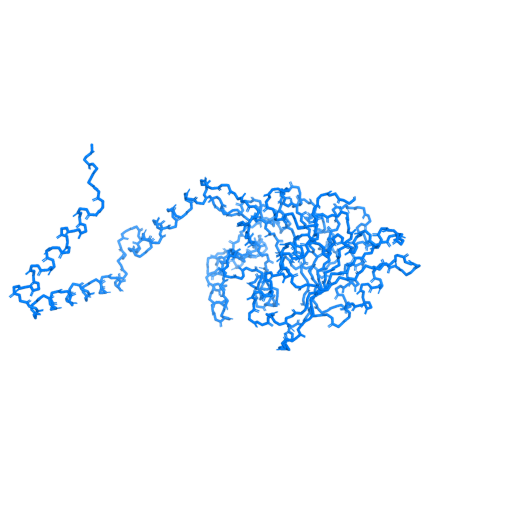ALA A O 1
ATOM 1149 N N . GLY A 1 143 ? 4.765 -15.592 -8.810 1.00 90.75 143 GLY A N 1
ATOM 1150 C CA . GLY A 1 143 ? 3.654 -15.108 -9.632 1.00 90.75 143 GLY A CA 1
ATOM 1151 C C . GLY A 1 143 ? 3.195 -13.696 -9.265 1.00 90.75 143 GLY A C 1
ATOM 1152 O O . GLY A 1 143 ? 2.011 -13.387 -9.386 1.00 90.75 143 GLY A O 1
ATOM 1153 N N . MET A 1 144 ? 4.096 -12.863 -8.741 1.00 91.50 144 MET A N 1
ATOM 1154 C CA . MET A 1 144 ? 3.802 -11.498 -8.307 1.00 91.50 144 MET A CA 1
ATOM 1155 C C . MET A 1 144 ? 4.537 -10.480 -9.174 1.00 91.50 144 MET A C 1
ATOM 1157 O O . MET A 1 144 ? 5.669 -10.706 -9.594 1.00 91.50 144 MET A O 1
ATOM 1161 N N . GLN A 1 145 ? 3.890 -9.340 -9.403 1.00 89.81 145 GLN A N 1
ATOM 1162 C CA . GLN A 1 145 ? 4.435 -8.236 -10.183 1.00 89.81 145 GLN A CA 1
ATOM 1163 C C . GLN A 1 145 ? 4.587 -7.013 -9.281 1.00 89.81 145 GLN A C 1
ATOM 1165 O O . GLN A 1 145 ? 3.610 -6.519 -8.720 1.00 89.81 145 GLN A O 1
ATOM 1170 N N . ALA A 1 146 ? 5.825 -6.561 -9.124 1.00 93.56 146 ALA A N 1
ATOM 1171 C CA . ALA A 1 146 ? 6.194 -5.309 -8.479 1.00 93.56 146 ALA A CA 1
ATOM 1172 C C . ALA A 1 146 ? 7.564 -4.872 -9.008 1.00 93.56 146 ALA A C 1
ATOM 1174 O O . ALA A 1 146 ? 8.298 -5.692 -9.568 1.00 93.56 146 ALA A O 1
ATOM 1175 N N . LEU A 1 147 ? 7.890 -3.597 -8.820 1.00 94.31 147 LEU A N 1
ATOM 1176 C CA . LEU A 1 147 ? 9.237 -3.069 -8.999 1.00 94.31 147 LEU A CA 1
ATOM 1177 C C . LEU A 1 147 ? 10.056 -3.363 -7.741 1.00 94.31 147 LEU A C 1
ATOM 1179 O O . LEU A 1 147 ? 9.514 -3.361 -6.634 1.00 94.31 147 LEU A O 1
ATOM 1183 N N . THR A 1 148 ? 11.354 -3.592 -7.895 1.00 95.38 148 THR A N 1
ATOM 1184 C CA . THR A 1 148 ? 12.270 -3.799 -6.767 1.00 95.38 148 THR A CA 1
ATOM 1185 C C . THR A 1 148 ? 13.435 -2.836 -6.841 1.00 95.38 148 THR A C 1
ATOM 1187 O O . THR A 1 148 ? 14.059 -2.704 -7.893 1.00 95.38 148 THR A O 1
ATOM 1190 N N . GLU A 1 149 ? 13.761 -2.216 -5.717 1.00 95.62 149 GLU A N 1
ATOM 1191 C CA . GLU A 1 149 ? 14.881 -1.290 -5.596 1.00 95.62 149 GLU A CA 1
ATOM 1192 C C . GLU A 1 149 ? 15.666 -1.550 -4.307 1.00 95.62 149 GLU A C 1
ATOM 1194 O O . GLU A 1 149 ? 15.134 -2.056 -3.314 1.00 95.62 149 GLU A O 1
ATOM 1199 N N . VAL A 1 150 ? 16.947 -1.190 -4.335 1.00 97.00 150 VAL A N 1
ATOM 1200 C CA . VAL A 1 150 ? 17.841 -1.257 -3.181 1.00 97.00 150 VAL A CA 1
ATOM 1201 C C . VAL A 1 150 ? 18.480 0.114 -3.012 1.00 97.00 150 VAL A C 1
ATOM 1203 O O . VAL A 1 150 ? 19.193 0.578 -3.901 1.00 97.00 150 VAL A O 1
ATOM 1206 N N . ASN A 1 151 ? 18.219 0.762 -1.880 1.00 96.62 151 ASN A N 1
ATOM 1207 C CA . ASN A 1 151 ? 18.724 2.097 -1.574 1.00 96.62 151 ASN A CA 1
ATOM 1208 C C . ASN A 1 151 ? 19.736 2.025 -0.432 1.00 96.62 151 ASN A C 1
ATOM 1210 O O . ASN A 1 151 ? 19.478 1.401 0.595 1.00 96.62 151 ASN A O 1
ATOM 1214 N N . VAL A 1 152 ? 20.874 2.696 -0.595 1.00 96.06 152 VAL A N 1
ATOM 1215 C CA . VAL A 1 152 ? 21.886 2.817 0.461 1.00 96.06 152 VAL A CA 1
ATOM 1216 C C . VAL A 1 152 ? 21.590 4.068 1.278 1.00 96.06 152 VAL A C 1
ATOM 1218 O O . VAL A 1 152 ? 21.459 5.158 0.720 1.00 96.06 152 VAL A O 1
ATOM 1221 N N . VAL A 1 153 ? 21.462 3.917 2.592 1.00 96.19 153 VAL A N 1
ATOM 1222 C CA . VAL A 1 153 ? 21.077 4.985 3.520 1.00 96.19 153 VAL A CA 1
ATOM 1223 C C . VAL A 1 153 ? 21.963 4.949 4.759 1.00 96.19 153 VAL A C 1
ATOM 1225 O O . VAL A 1 153 ? 22.389 3.888 5.185 1.00 96.19 153 VAL A O 1
ATOM 1228 N N . ASN A 1 154 ? 22.225 6.099 5.377 1.00 93.44 154 ASN A N 1
ATOM 1229 C CA . ASN A 1 154 ? 23.045 6.139 6.597 1.00 93.44 154 ASN A CA 1
ATOM 1230 C C . ASN A 1 154 ? 22.287 5.670 7.846 1.00 93.44 154 ASN A C 1
ATOM 1232 O O . ASN A 1 154 ? 22.898 5.217 8.803 1.00 93.44 154 ASN A O 1
ATOM 1236 N N . ASP A 1 155 ? 20.966 5.840 7.850 1.00 93.06 155 ASP A N 1
ATOM 1237 C CA . ASP A 1 155 ? 20.075 5.525 8.962 1.00 93.06 155 ASP A CA 1
ATOM 1238 C C . ASP A 1 155 ? 18.743 5.033 8.391 1.00 93.06 155 ASP A C 1
ATOM 1240 O O . ASP A 1 155 ? 18.246 5.604 7.415 1.00 93.06 155 ASP A O 1
ATOM 1244 N N . LEU A 1 156 ? 18.156 3.993 8.986 1.00 90.88 156 LEU A N 1
ATOM 1245 C CA . LEU A 1 156 ? 16.922 3.388 8.479 1.00 90.88 156 LEU A CA 1
ATOM 1246 C C . LEU A 1 156 ? 15.739 4.354 8.558 1.00 90.88 156 LEU A C 1
ATOM 1248 O O . LEU A 1 156 ? 14.998 4.480 7.584 1.00 90.88 156 LEU A O 1
ATOM 1252 N N . LYS A 1 157 ? 15.570 5.074 9.675 1.00 90.94 157 LYS A N 1
ATOM 1253 C CA . LYS A 1 157 ? 14.438 5.993 9.861 1.00 90.94 157 LYS A CA 1
ATOM 1254 C C . LYS A 1 157 ? 14.491 7.128 8.834 1.00 90.94 157 LYS A C 1
ATOM 1256 O O . LYS A 1 157 ? 13.530 7.355 8.096 1.00 90.94 157 LYS A O 1
ATOM 1261 N N . ARG A 1 158 ? 15.627 7.824 8.755 1.00 92.81 158 ARG A N 1
ATOM 1262 C CA . ARG A 1 158 ? 15.871 8.889 7.768 1.00 92.81 158 ARG A CA 1
ATOM 1263 C C . ARG A 1 158 ? 15.829 8.348 6.346 1.00 92.81 158 ARG A C 1
ATOM 1265 O O . ARG A 1 158 ? 15.326 9.027 5.459 1.00 92.81 158 ARG A O 1
ATOM 1272 N N . GLY A 1 159 ? 16.318 7.130 6.134 1.00 95.31 159 GLY A N 1
ATOM 1273 C CA . GLY A 1 159 ? 16.260 6.426 4.862 1.00 95.31 159 GLY A CA 1
ATOM 1274 C C . GLY A 1 159 ? 14.828 6.230 4.379 1.00 95.31 159 GLY A C 1
ATOM 1275 O O . GLY A 1 159 ? 14.503 6.654 3.273 1.00 95.31 159 GLY A O 1
ATOM 1276 N N . ILE A 1 160 ? 13.948 5.684 5.224 1.00 95.56 160 ILE A N 1
ATOM 1277 C CA . ILE A 1 160 ? 12.524 5.518 4.901 1.00 95.56 160 ILE A CA 1
ATOM 1278 C C . ILE A 1 160 ? 11.896 6.869 4.554 1.00 95.56 160 ILE A C 1
ATOM 1280 O O . ILE A 1 160 ? 11.207 6.974 3.539 1.00 95.56 160 ILE A O 1
ATOM 1284 N N . TYR A 1 161 ? 12.153 7.911 5.347 1.00 95.94 161 TYR A N 1
ATOM 1285 C CA . TYR A 1 161 ? 11.629 9.253 5.083 1.00 95.94 161 TYR A CA 1
ATOM 1286 C C . TYR A 1 161 ? 12.114 9.820 3.736 1.00 95.94 161 TYR A C 1
ATOM 1288 O O . TYR A 1 161 ? 11.307 10.221 2.893 1.00 95.94 161 TYR A O 1
ATOM 1296 N N . ASN A 1 162 ? 13.427 9.811 3.496 1.00 96.12 162 ASN A N 1
ATOM 1297 C CA . ASN A 1 162 ? 14.044 10.377 2.296 1.00 96.12 162 ASN A CA 1
ATOM 1298 C C . ASN A 1 162 ? 13.625 9.627 1.028 1.00 96.12 162 ASN A C 1
ATOM 1300 O O . ASN A 1 162 ? 13.270 10.250 0.028 1.00 96.12 162 ASN A O 1
ATOM 1304 N N . VAL A 1 163 ? 13.612 8.292 1.064 1.00 96.94 163 VAL A N 1
ATOM 1305 C CA . VAL A 1 163 ? 13.161 7.483 -0.074 1.00 96.94 163 VAL A CA 1
ATOM 1306 C C . VAL A 1 163 ? 11.660 7.697 -0.303 1.00 96.94 163 VAL A C 1
ATOM 1308 O O . VAL A 1 163 ? 11.249 7.943 -1.427 1.00 96.94 163 VAL A O 1
ATOM 1311 N N . SER A 1 164 ? 10.823 7.729 0.739 1.00 96.00 164 SER A N 1
ATOM 1312 C CA . SER A 1 164 ? 9.369 7.951 0.584 1.00 96.00 164 SER A CA 1
ATOM 1313 C C . SER A 1 164 ? 9.001 9.304 -0.031 1.00 96.00 164 SER A C 1
ATOM 1315 O O . SER A 1 164 ? 8.034 9.414 -0.800 1.00 96.00 164 SER A O 1
ATOM 1317 N N . THR A 1 165 ? 9.747 10.349 0.326 1.00 93.56 165 THR A N 1
ATOM 1318 C CA . THR A 1 165 ? 9.508 11.718 -0.148 1.00 93.56 165 THR A CA 1
ATOM 1319 C C . THR A 1 165 ? 10.008 11.929 -1.573 1.00 93.56 165 THR A C 1
ATOM 1321 O O . THR A 1 165 ? 9.338 12.613 -2.350 1.00 93.56 165 THR A O 1
ATOM 1324 N N . SER A 1 166 ? 11.127 11.298 -1.936 1.00 94.12 166 SER A N 1
ATOM 1325 C CA . SER A 1 166 ? 11.749 11.426 -3.260 1.00 94.12 166 SER A CA 1
ATOM 1326 C C . SER A 1 166 ? 11.286 10.387 -4.288 1.00 94.12 166 SER A C 1
ATOM 1328 O O . SER A 1 166 ? 11.392 10.652 -5.483 1.00 94.12 166 SER A O 1
ATOM 1330 N N . HIS A 1 167 ? 10.735 9.243 -3.864 1.00 95.50 167 HIS A N 1
ATOM 1331 C CA . HIS A 1 167 ? 10.400 8.142 -4.769 1.00 95.50 167 HIS A CA 1
ATOM 1332 C C . HIS A 1 167 ? 9.293 8.496 -5.773 1.00 95.50 167 HIS A C 1
ATOM 1334 O O . HIS A 1 167 ? 8.224 9.035 -5.442 1.00 95.50 167 HIS A O 1
ATOM 1340 N N . GLY A 1 168 ? 9.541 8.069 -7.010 1.00 90.56 168 GLY A N 1
ATOM 1341 C CA . GLY A 1 168 ? 8.665 8.227 -8.159 1.00 90.56 168 GLY A CA 1
ATOM 1342 C C . GLY A 1 168 ? 9.239 9.179 -9.205 1.00 90.56 168 GLY A C 1
ATOM 1343 O O . GLY A 1 168 ? 10.281 9.800 -9.018 1.00 90.56 168 GLY A O 1
ATOM 1344 N N . THR A 1 169 ? 8.552 9.297 -10.337 1.00 88.75 169 THR A N 1
ATOM 1345 C CA . THR A 1 169 ? 8.986 10.159 -11.446 1.00 88.75 169 THR A CA 1
ATOM 1346 C C . THR A 1 169 ? 7.788 10.744 -12.185 1.00 88.75 169 THR A C 1
ATOM 1348 O O . THR A 1 169 ? 6.758 10.088 -12.288 1.00 88.75 169 THR A O 1
ATOM 1351 N N . ALA A 1 170 ? 7.909 11.988 -12.665 1.00 78.44 170 ALA A N 1
ATOM 1352 C CA . ALA A 1 170 ? 7.009 12.641 -13.631 1.00 78.44 170 ALA A CA 1
ATOM 1353 C C . ALA A 1 170 ? 5.510 12.253 -13.527 1.00 78.44 170 ALA A C 1
ATOM 1355 O O . ALA A 1 170 ? 4.989 11.484 -14.333 1.00 78.44 170 ALA A O 1
ATOM 1356 N N . GLY A 1 171 ? 4.805 12.782 -12.522 1.00 78.19 171 GLY A N 1
ATOM 1357 C CA . GLY A 1 171 ? 3.379 12.502 -12.282 1.00 78.19 171 GLY A CA 1
ATOM 1358 C C . GLY A 1 171 ? 3.079 11.165 -11.584 1.00 78.19 171 GLY A C 1
ATOM 1359 O O . GLY A 1 171 ? 1.992 11.000 -11.041 1.00 78.19 171 GLY A O 1
ATOM 1360 N N . MET A 1 172 ? 4.040 10.239 -11.512 1.00 86.75 172 MET A N 1
ATOM 1361 C CA . MET A 1 172 ? 3.946 8.969 -10.779 1.00 86.75 172 MET A CA 1
ATOM 1362 C C . MET A 1 172 ? 4.759 9.024 -9.482 1.00 86.75 172 MET A C 1
ATOM 1364 O O . MET A 1 172 ? 5.775 8.342 -9.336 1.00 86.75 172 MET A O 1
ATOM 1368 N N . LYS A 1 173 ? 4.342 9.870 -8.538 1.00 90.50 173 LYS A N 1
ATOM 1369 C CA . LYS A 1 173 ? 4.954 9.938 -7.202 1.00 90.50 173 LYS A CA 1
ATOM 1370 C C . LYS A 1 173 ? 4.272 8.966 -6.250 1.00 90.50 173 LYS A C 1
ATOM 1372 O O . LYS A 1 173 ? 3.060 8.786 -6.329 1.00 90.50 173 LYS A O 1
ATOM 1377 N N . THR A 1 174 ? 5.032 8.383 -5.319 1.00 93.38 174 THR A N 1
ATOM 1378 C CA . THR A 1 174 ? 4.441 7.592 -4.224 1.00 93.38 174 THR A CA 1
ATOM 1379 C C . THR A 1 174 ? 3.358 8.403 -3.542 1.00 93.38 174 THR A C 1
ATOM 1381 O O . THR A 1 174 ? 3.606 9.555 -3.195 1.00 93.38 174 THR A O 1
ATOM 1384 N N . ASN A 1 175 ? 2.199 7.805 -3.307 1.00 92.75 175 ASN A N 1
ATOM 1385 C CA . ASN A 1 175 ? 1.147 8.401 -2.487 1.00 92.75 175 ASN A CA 1
ATOM 1386 C C . ASN A 1 175 ? 0.852 7.567 -1.239 1.00 92.75 175 ASN A C 1
ATOM 1388 O O . ASN A 1 175 ? 0.196 8.063 -0.334 1.00 92.75 175 ASN A O 1
ATOM 1392 N N . THR A 1 176 ? 1.344 6.325 -1.180 1.00 95.06 176 THR A N 1
ATOM 1393 C CA . THR A 1 176 ? 1.108 5.405 -0.071 1.00 95.06 176 THR A CA 1
ATOM 1394 C C . THR A 1 176 ? 2.415 4.740 0.338 1.00 95.06 176 THR A C 1
ATOM 1396 O O . THR A 1 176 ? 3.061 4.075 -0.467 1.00 95.06 176 THR A O 1
ATOM 1399 N N . VAL A 1 177 ? 2.807 4.906 1.593 1.00 96.88 177 VAL A N 1
ATOM 1400 C CA . VAL A 1 177 ? 3.971 4.258 2.194 1.00 96.88 177 VAL A CA 1
ATOM 1401 C C . VAL A 1 177 ? 3.488 3.087 3.039 1.00 96.88 177 VAL A C 1
ATOM 1403 O O . VAL A 1 177 ? 2.585 3.243 3.862 1.00 96.88 177 VAL A O 1
ATOM 1406 N N . LEU A 1 178 ? 4.073 1.909 2.829 1.00 96.44 178 LEU A N 1
ATOM 1407 C CA . LEU A 1 178 ? 3.698 0.681 3.520 1.00 96.44 178 LEU A CA 1
ATOM 1408 C C . LEU A 1 178 ? 4.914 0.060 4.207 1.00 96.44 178 LEU A C 1
ATOM 1410 O O . LEU A 1 178 ? 5.973 -0.103 3.602 1.00 96.44 178 LEU A O 1
ATOM 1414 N N . PHE A 1 179 ? 4.754 -0.327 5.469 1.00 94.19 179 PHE A N 1
ATOM 1415 C CA . PHE A 1 179 ? 5.767 -1.085 6.205 1.00 94.19 179 PHE A CA 1
ATOM 1416 C C . PHE A 1 179 ? 5.134 -1.970 7.278 1.00 94.19 179 PHE A C 1
ATOM 1418 O O . PHE A 1 179 ? 3.956 -1.846 7.621 1.00 94.19 179 PHE A O 1
ATOM 1425 N N . GLY A 1 180 ? 5.920 -2.934 7.756 1.00 92.94 180 GLY A N 1
ATOM 1426 C CA . GLY A 1 180 ? 5.526 -3.793 8.867 1.00 92.94 180 GLY A CA 1
ATOM 1427 C C . GLY A 1 180 ? 5.691 -3.085 10.208 1.00 92.94 180 GLY A C 1
ATOM 1428 O O . GLY A 1 180 ? 6.525 -2.197 10.321 1.00 92.94 180 GLY A O 1
ATOM 1429 N N . TRP A 1 181 ? 4.931 -3.498 11.221 1.00 92.50 181 TRP A N 1
ATOM 1430 C CA . TRP A 1 181 ? 5.156 -3.056 12.604 1.00 92.50 181 TRP A CA 1
ATOM 1431 C C . TRP A 1 181 ? 6.378 -3.748 13.225 1.00 92.50 181 TRP A C 1
ATOM 1433 O O . TRP A 1 181 ? 6.502 -4.978 13.126 1.00 92.50 181 TRP A O 1
ATOM 1443 N N . SER A 1 182 ? 7.250 -2.990 13.892 1.00 86.88 182 SER A N 1
ATOM 1444 C CA . SER A 1 182 ? 8.439 -3.525 14.556 1.00 86.88 182 SER A CA 1
ATOM 1445 C C . SER A 1 182 ? 8.080 -4.446 15.719 1.00 86.88 182 SER A C 1
ATOM 1447 O O . SER A 1 182 ? 7.097 -4.272 16.442 1.00 86.88 182 SER A O 1
ATOM 1449 N N . SER A 1 183 ? 8.919 -5.460 15.919 1.00 83.19 183 SER A N 1
ATOM 1450 C CA . SER A 1 183 ? 8.838 -6.338 17.090 1.00 83.19 183 SER A CA 1
ATOM 1451 C C . SER A 1 183 ? 9.578 -5.758 18.300 1.00 83.19 183 SER A C 1
ATOM 1453 O O . SER A 1 183 ? 9.206 -6.065 19.432 1.00 83.19 183 SER A O 1
ATOM 1455 N N . ASP A 1 184 ? 10.568 -4.892 18.069 1.00 87.50 184 ASP A N 1
ATOM 1456 C CA . ASP A 1 184 ? 11.413 -4.298 19.105 1.00 87.50 184 ASP A CA 1
ATOM 1457 C C . ASP A 1 184 ? 10.803 -3.017 19.699 1.00 87.50 184 ASP A C 1
ATOM 1459 O O . ASP A 1 184 ? 10.197 -2.208 18.997 1.00 87.50 184 ASP A O 1
ATOM 1463 N N . GLN A 1 185 ? 10.976 -2.810 21.005 1.00 81.38 185 GLN A N 1
ATOM 1464 C CA . GLN A 1 185 ? 10.357 -1.691 21.716 1.00 81.38 185 GLN A CA 1
ATOM 1465 C C . GLN A 1 185 ? 10.944 -0.331 21.316 1.00 81.38 185 GLN A C 1
ATOM 1467 O O . GLN A 1 185 ? 10.193 0.644 21.214 1.00 81.38 185 GLN A O 1
ATOM 1472 N N . LYS A 1 186 ? 12.260 -0.252 21.079 1.00 83.75 186 LYS A N 1
ATOM 1473 C CA . LYS A 1 186 ? 12.908 0.979 20.608 1.00 83.75 186 LYS A CA 1
ATOM 1474 C C . LYS A 1 186 ? 12.450 1.281 19.181 1.00 83.75 186 LYS A C 1
ATOM 1476 O O . LYS A 1 186 ? 11.991 2.394 18.921 1.00 83.75 186 LYS A O 1
ATOM 1481 N N . GLY A 1 187 ? 12.432 0.261 18.320 1.00 86.81 187 GLY A N 1
ATOM 1482 C CA . GLY A 1 187 ? 11.930 0.369 16.948 1.00 86.81 187 GLY A CA 1
ATOM 1483 C C . GLY A 1 187 ? 10.486 0.877 16.859 1.00 86.81 187 GLY A C 1
ATOM 1484 O O . GLY A 1 187 ? 10.206 1.775 16.074 1.00 86.81 187 GLY A O 1
ATOM 1485 N N . LYS A 1 188 ? 9.569 0.406 17.716 1.00 90.44 188 LYS A N 1
ATOM 1486 C CA . LYS A 1 188 ? 8.165 0.879 17.726 1.00 90.44 188 LYS A CA 1
ATOM 1487 C C . LYS A 1 188 ? 8.027 2.375 18.015 1.00 90.44 188 LYS A C 1
ATOM 1489 O O . LYS A 1 188 ? 7.158 3.044 17.455 1.00 90.44 188 LYS A O 1
ATOM 1494 N N . LYS A 1 189 ? 8.859 2.917 18.912 1.00 88.50 189 LYS A N 1
ATOM 1495 C CA . LYS A 1 189 ? 8.861 4.358 19.212 1.00 88.50 189 LYS A CA 1
ATOM 1496 C C . LYS A 1 189 ? 9.351 5.155 18.004 1.00 88.50 189 LYS A C 1
ATOM 1498 O O . LYS A 1 189 ? 8.741 6.162 17.653 1.00 88.50 189 LYS A O 1
ATOM 1503 N N . GLU A 1 190 ? 10.429 4.696 17.377 1.00 88.44 190 GLU A N 1
ATOM 1504 C CA . GLU A 1 190 ? 11.002 5.320 16.182 1.00 88.44 190 GLU A CA 1
ATOM 1505 C C . GLU A 1 190 ? 10.037 5.260 14.988 1.00 88.44 190 GLU A C 1
ATOM 1507 O O . GLU A 1 190 ? 9.890 6.257 14.283 1.00 88.44 190 GLU A O 1
ATOM 1512 N N . GLU A 1 191 ? 9.306 4.154 14.819 1.00 90.69 191 GLU A N 1
ATOM 1513 C CA . GLU A 1 191 ? 8.252 3.998 13.810 1.00 90.69 191 GLU A CA 1
ATOM 1514 C C . GLU A 1 191 ? 7.101 4.984 14.017 1.00 90.69 191 GLU A C 1
ATOM 1516 O O . GLU A 1 191 ? 6.673 5.623 13.063 1.00 90.69 191 GLU A O 1
ATOM 1521 N N . LEU A 1 192 ? 6.610 5.174 15.248 1.00 90.25 192 LEU A N 1
ATOM 1522 C CA . LEU A 1 192 ? 5.553 6.163 15.509 1.00 90.25 192 LEU A CA 1
ATOM 1523 C C . LEU A 1 192 ? 6.003 7.596 15.223 1.00 90.25 192 LEU A C 1
ATOM 1525 O O . LEU A 1 192 ? 5.222 8.386 14.693 1.00 90.25 192 LEU A O 1
ATOM 1529 N N . GLN A 1 193 ? 7.255 7.927 15.539 1.00 89.50 193 GLN A N 1
ATOM 1530 C CA . GLN A 1 193 ? 7.823 9.221 15.166 1.00 89.50 193 GLN A CA 1
ATOM 1531 C C . GLN A 1 193 ? 7.936 9.353 13.645 1.00 89.50 193 GLN A C 1
ATOM 1533 O O . GLN A 1 193 ? 7.521 10.362 13.094 1.00 89.50 193 GLN A O 1
ATOM 1538 N N . LEU A 1 194 ? 8.430 8.319 12.963 1.00 91.88 194 LEU A N 1
ATOM 1539 C CA . LEU A 1 194 ? 8.535 8.287 11.506 1.00 91.88 194 LEU A CA 1
ATOM 1540 C C . LEU A 1 194 ? 7.176 8.450 10.822 1.00 91.88 194 LEU A C 1
ATOM 1542 O O . LEU A 1 194 ? 7.080 9.155 9.826 1.00 91.88 194 LEU A O 1
ATOM 1546 N N . ILE A 1 195 ? 6.130 7.819 11.355 1.00 92.19 195 ILE A N 1
ATOM 1547 C CA . ILE A 1 195 ? 4.757 7.960 10.862 1.00 92.19 195 ILE A CA 1
ATOM 1548 C C . ILE A 1 195 ? 4.319 9.421 10.940 1.00 92.19 195 ILE A C 1
ATOM 1550 O O . ILE A 1 195 ? 3.774 9.947 9.976 1.00 92.19 195 ILE A O 1
ATOM 1554 N N . ASN A 1 196 ? 4.584 10.082 12.066 1.00 89.69 196 ASN A N 1
ATOM 1555 C CA . ASN A 1 196 ? 4.267 11.494 12.240 1.00 89.69 196 ASN A CA 1
ATOM 1556 C C . ASN A 1 196 ? 5.063 12.385 11.269 1.00 89.69 196 ASN A C 1
ATOM 1558 O O . ASN A 1 196 ? 4.489 13.268 10.637 1.00 89.69 196 ASN A O 1
ATOM 1562 N N . ASP A 1 197 ? 6.359 12.114 11.107 1.00 91.38 197 ASP A N 1
ATOM 1563 C CA . ASP A 1 197 ? 7.236 12.849 10.191 1.00 91.38 197 ASP A CA 1
ATOM 1564 C C . ASP A 1 197 ? 6.763 12.678 8.729 1.00 91.38 197 ASP A C 1
ATOM 1566 O O . ASP A 1 197 ? 6.640 13.648 7.982 1.00 91.38 197 ASP A O 1
ATOM 1570 N N . LEU A 1 198 ? 6.416 11.451 8.323 1.00 92.12 198 LEU A N 1
ATOM 1571 C CA . LEU A 1 198 ? 5.875 11.143 6.996 1.00 92.12 198 LEU A CA 1
ATOM 1572 C C . LEU A 1 198 ? 4.489 11.750 6.765 1.00 92.12 198 LEU A C 1
ATOM 1574 O O . LEU A 1 198 ? 4.183 12.121 5.631 1.00 92.12 198 LEU A O 1
ATOM 1578 N N . ALA A 1 199 ? 3.654 11.873 7.798 1.00 90.06 199 ALA A N 1
ATOM 1579 C CA . ALA A 1 199 ? 2.315 12.441 7.663 1.00 90.06 199 ALA A CA 1
ATOM 1580 C C . ALA A 1 199 ? 2.358 13.879 7.122 1.00 90.06 199 ALA A C 1
ATOM 1582 O O . ALA A 1 199 ? 1.557 14.235 6.259 1.00 90.06 199 ALA A O 1
ATOM 1583 N N . ALA A 1 200 ? 3.356 14.669 7.534 1.00 89.75 200 ALA A N 1
ATOM 1584 C CA . ALA A 1 200 ? 3.567 16.036 7.054 1.00 89.75 200 ALA A CA 1
ATOM 1585 C C . ALA A 1 200 ? 3.896 16.124 5.549 1.00 89.75 200 ALA A C 1
ATOM 1587 O O . ALA A 1 200 ? 3.779 17.186 4.945 1.00 89.75 200 ALA A O 1
ATOM 1588 N N . THR A 1 201 ? 4.288 15.011 4.923 1.00 90.88 201 THR A N 1
ATOM 1589 C CA . THR A 1 201 ? 4.663 14.954 3.499 1.00 90.88 201 THR A CA 1
ATOM 1590 C C . THR A 1 201 ? 3.471 14.718 2.567 1.00 90.88 201 THR A C 1
ATOM 1592 O O . THR A 1 201 ? 3.647 14.615 1.352 1.00 90.88 201 THR A O 1
ATOM 1595 N N . GLY A 1 202 ? 2.261 14.604 3.123 1.00 89.88 202 GLY A N 1
ATOM 1596 C CA . GLY A 1 202 ? 1.036 14.358 2.364 1.00 89.88 202 GLY A CA 1
ATOM 1597 C C . GLY A 1 202 ? 0.871 12.909 1.888 1.00 89.88 202 GLY A C 1
ATOM 1598 O O . GLY A 1 202 ? 0.073 12.627 1.000 1.00 89.88 202 GLY A O 1
ATOM 1599 N N . LYS A 1 203 ? 1.664 11.969 2.417 1.00 91.75 203 LYS A N 1
ATOM 1600 C CA . LYS A 1 203 ? 1.644 10.557 2.005 1.00 91.75 203 LYS A CA 1
ATOM 1601 C C . LYS A 1 203 ? 0.714 9.757 2.905 1.00 91.75 203 LYS A C 1
ATOM 1603 O O . LYS A 1 203 ? 0.802 9.830 4.131 1.00 91.75 203 LYS A O 1
ATOM 1608 N N . ASN A 1 204 ? -0.124 8.924 2.303 1.00 94.06 204 ASN A N 1
ATOM 1609 C CA . ASN A 1 204 ? -0.872 7.913 3.035 1.00 94.06 204 ASN A CA 1
ATOM 1610 C C . ASN A 1 204 ? 0.093 6.909 3.658 1.00 94.06 204 ASN A C 1
ATOM 1612 O O . ASN A 1 204 ? 1.105 6.554 3.054 1.00 94.06 204 ASN A O 1
ATOM 1616 N N . ILE A 1 205 ? -0.229 6.430 4.850 1.00 95.31 205 ILE A N 1
ATOM 1617 C CA . ILE A 1 205 ? 0.612 5.492 5.588 1.00 95.31 205 ILE A CA 1
ATOM 1618 C C . ILE A 1 205 ? -0.215 4.264 5.930 1.00 95.31 205 ILE A C 1
ATOM 1620 O O . ILE A 1 205 ? -1.334 4.367 6.436 1.00 95.31 205 ILE A O 1
ATOM 1624 N N . VAL A 1 206 ? 0.349 3.093 5.654 1.00 95.88 206 VAL A N 1
ATOM 1625 C CA . VAL A 1 206 ? -0.235 1.801 6.000 1.00 95.88 206 VAL A CA 1
ATOM 1626 C C . VAL A 1 206 ? 0.791 1.005 6.794 1.00 95.88 206 VAL A C 1
ATOM 1628 O O . VAL A 1 206 ? 1.798 0.549 6.256 1.00 95.88 206 VAL A O 1
ATOM 1631 N N . VAL A 1 207 ? 0.514 0.804 8.079 1.00 95.69 207 VAL A N 1
ATOM 1632 C CA . VAL A 1 207 ? 1.299 -0.094 8.929 1.00 95.69 207 VAL A CA 1
ATOM 1633 C C . VAL A 1 207 ? 0.588 -1.431 8.994 1.00 95.69 207 VAL A C 1
ATOM 1635 O O . VAL A 1 207 ? -0.572 -1.513 9.398 1.00 95.69 207 VAL A O 1
ATOM 1638 N N . LEU A 1 208 ? 1.278 -2.489 8.593 1.00 94.81 208 LEU A N 1
ATOM 1639 C CA . LEU A 1 208 ? 0.682 -3.805 8.435 1.00 94.81 208 LEU A CA 1
ATOM 1640 C C . LEU A 1 208 ? 1.277 -4.812 9.418 1.00 94.81 208 LEU A C 1
ATOM 1642 O O . LEU A 1 208 ? 2.488 -4.896 9.611 1.00 94.81 208 LEU A O 1
ATOM 1646 N N . SER A 1 209 ? 0.422 -5.659 9.976 1.00 94.62 209 SER A N 1
ATOM 1647 C CA . SER A 1 209 ? 0.849 -6.865 10.676 1.00 94.62 209 SER A CA 1
ATOM 1648 C C . SER A 1 209 ? 0.054 -8.059 10.176 1.00 94.62 209 SER A C 1
ATOM 1650 O O . SER A 1 209 ? -1.174 -8.027 10.186 1.00 94.62 209 SER A O 1
ATOM 1652 N N . ILE A 1 210 ? 0.746 -9.108 9.723 1.00 94.00 210 ILE A N 1
ATOM 1653 C CA . ILE A 1 210 ? 0.140 -10.374 9.292 1.00 94.00 210 ILE A CA 1
ATOM 1654 C C . ILE A 1 210 ? 0.911 -11.519 9.939 1.00 94.00 210 ILE A C 1
ATOM 1656 O O . ILE A 1 210 ? 2.069 -11.762 9.596 1.00 94.00 210 ILE A O 1
ATOM 1660 N N . LYS A 1 211 ? 0.259 -12.253 10.843 1.00 89.25 211 LYS A N 1
ATOM 1661 C CA . LYS A 1 211 ? 0.870 -13.400 11.532 1.00 89.25 211 LYS A CA 1
ATOM 1662 C C . LYS A 1 211 ? 0.887 -14.655 10.682 1.00 89.25 211 LYS A C 1
ATOM 1664 O O . LYS A 1 211 ? 1.908 -15.326 10.580 1.00 89.25 211 LYS A O 1
ATOM 1669 N N . LYS A 1 212 ? -0.266 -15.001 10.110 1.00 89.69 212 LYS A N 1
ATOM 1670 C CA . LYS A 1 212 ? -0.445 -16.206 9.298 1.00 89.69 212 LYS A CA 1
ATOM 1671 C C . LYS A 1 212 ? -0.954 -15.816 7.925 1.00 89.69 212 LYS A C 1
ATOM 1673 O O . LYS A 1 212 ? -1.696 -14.844 7.778 1.00 89.69 212 LYS A O 1
ATOM 1678 N N . ALA A 1 213 ? -0.569 -16.609 6.930 1.00 88.06 213 ALA A N 1
ATOM 1679 C CA . ALA A 1 213 ? -1.078 -16.460 5.578 1.00 88.06 213 ALA A CA 1
ATOM 1680 C C . ALA A 1 213 ? -2.614 -16.476 5.574 1.00 88.06 213 ALA A C 1
ATOM 1682 O O . ALA A 1 213 ? -3.244 -17.215 6.335 1.00 88.06 213 ALA A O 1
ATOM 1683 N N . PHE A 1 214 ? -3.209 -15.658 4.707 1.00 88.50 214 PHE A N 1
ATOM 1684 C CA . PHE A 1 214 ? -4.659 -15.582 4.583 1.00 88.50 214 PHE A CA 1
ATOM 1685 C C . PHE A 1 214 ? -5.267 -16.932 4.204 1.00 88.50 214 PHE A C 1
ATOM 1687 O O . PHE A 1 214 ? -4.699 -17.696 3.416 1.00 88.50 214 PHE A O 1
ATOM 1694 N N . SER A 1 215 ? -6.456 -17.200 4.742 1.00 84.31 215 SER A N 1
ATOM 1695 C CA . SER A 1 215 ? -7.184 -18.434 4.475 1.00 84.31 215 SER A CA 1
ATOM 1696 C C . SER A 1 215 ? -7.485 -18.614 2.983 1.00 84.31 215 SER A C 1
ATOM 1698 O O . SER A 1 215 ? -7.700 -17.654 2.240 1.00 84.31 215 SER A O 1
ATOM 1700 N N . ARG A 1 216 ? -7.569 -19.867 2.525 1.00 84.38 216 ARG A N 1
ATOM 1701 C CA . ARG A 1 216 ? -8.047 -20.187 1.168 1.00 84.38 216 ARG A CA 1
ATOM 1702 C C . ARG A 1 216 ? -9.573 -20.126 1.043 1.00 84.38 216 ARG A C 1
ATOM 1704 O O . ARG A 1 216 ? -10.078 -20.215 -0.070 1.00 84.38 216 ARG A O 1
ATOM 1711 N N . LYS A 1 217 ? -10.300 -19.949 2.155 1.00 86.38 217 LYS A N 1
ATOM 1712 C CA . LYS A 1 217 ? -11.765 -19.805 2.171 1.00 86.38 217 LYS A CA 1
ATOM 1713 C C . LYS A 1 217 ? -12.215 -18.689 1.228 1.00 86.38 217 LYS A C 1
ATOM 1715 O O . LYS A 1 217 ? -11.582 -17.638 1.171 1.00 86.38 217 LYS A O 1
ATOM 1720 N N . ALA A 1 218 ? -13.309 -18.910 0.504 1.00 82.06 218 ALA A N 1
ATOM 1721 C CA . ALA A 1 218 ? -13.845 -17.912 -0.420 1.00 82.06 218 ALA A CA 1
ATOM 1722 C C . ALA A 1 218 ? -14.518 -16.741 0.319 1.00 82.06 218 ALA A C 1
ATOM 1724 O O . ALA A 1 218 ? -14.296 -15.584 -0.030 1.00 82.06 218 ALA A O 1
ATOM 1725 N N . ASN A 1 219 ? -15.279 -17.050 1.370 1.00 89.88 219 ASN A N 1
ATOM 1726 C CA . ASN A 1 219 ? -16.048 -16.076 2.143 1.00 89.88 219 ASN A CA 1
ATOM 1727 C C . ASN A 1 219 ? -15.180 -15.531 3.278 1.00 89.88 219 ASN A C 1
ATOM 1729 O O . ASN A 1 219 ? -15.240 -16.023 4.405 1.00 89.88 219 ASN A O 1
ATOM 1733 N N . LYS A 1 220 ? -14.313 -14.577 2.941 1.00 95.06 220 LYS A N 1
ATOM 1734 C CA . LYS A 1 220 ? -13.490 -13.866 3.922 1.00 95.06 220 LYS A CA 1
ATOM 1735 C C . LYS A 1 220 ? -14.230 -12.671 4.498 1.00 95.06 220 LYS A C 1
ATOM 1737 O O . LYS A 1 220 ? -15.113 -12.121 3.840 1.00 95.06 220 LYS A O 1
ATOM 1742 N N . ILE A 1 221 ? -13.828 -12.239 5.683 1.00 96.00 221 ILE A N 1
ATOM 1743 C CA . ILE A 1 221 ? -14.405 -11.063 6.338 1.00 96.00 221 ILE A CA 1
ATOM 1744 C C . ILE A 1 221 ? -13.350 -9.959 6.424 1.00 96.00 221 ILE A C 1
ATOM 1746 O O . ILE A 1 221 ? -12.265 -10.177 6.969 1.00 96.00 221 ILE A O 1
ATOM 1750 N N . ILE A 1 222 ? -13.679 -8.790 5.870 1.00 97.25 222 ILE A N 1
ATOM 1751 C CA . ILE A 1 222 ? -12.915 -7.552 6.018 1.00 97.25 222 ILE A CA 1
ATOM 1752 C C . ILE A 1 222 ? -13.708 -6.627 6.937 1.00 97.25 222 ILE A C 1
ATOM 1754 O O . ILE A 1 222 ? -14.782 -6.161 6.561 1.00 97.25 222 ILE A O 1
ATOM 1758 N N . ASP A 1 223 ? -13.165 -6.327 8.110 1.00 97.44 223 ASP A N 1
ATOM 1759 C CA . ASP A 1 223 ? -13.754 -5.332 9.005 1.00 97.44 223 ASP A CA 1
ATOM 1760 C C . ASP A 1 223 ? -13.020 -4.001 8.876 1.00 97.44 223 ASP A C 1
ATOM 1762 O O . ASP A 1 223 ? -11.791 -3.958 8.858 1.00 97.44 223 ASP A O 1
ATOM 1766 N N . ILE A 1 224 ? -13.770 -2.906 8.831 1.00 96.38 224 ILE A N 1
ATOM 1767 C CA . ILE A 1 224 ? -13.257 -1.539 8.816 1.00 96.38 224 ILE A CA 1
ATOM 1768 C C . ILE A 1 224 ? -13.748 -0.841 10.077 1.00 96.38 224 ILE A C 1
ATOM 1770 O O . ILE A 1 224 ? -14.942 -0.598 10.229 1.00 96.38 224 ILE A O 1
ATOM 1774 N N . TRP A 1 225 ? -12.823 -0.490 10.964 1.00 93.94 225 TRP A N 1
ATOM 1775 C CA . TRP A 1 225 ? -13.093 0.287 12.167 1.00 93.94 225 TRP A CA 1
ATOM 1776 C C . TRP A 1 225 ? -12.860 1.771 11.905 1.00 93.94 225 TRP A C 1
ATOM 1778 O O . TRP A 1 225 ? -11.718 2.238 11.849 1.00 93.94 225 TRP A O 1
ATOM 1788 N N . TRP A 1 226 ? -13.954 2.518 1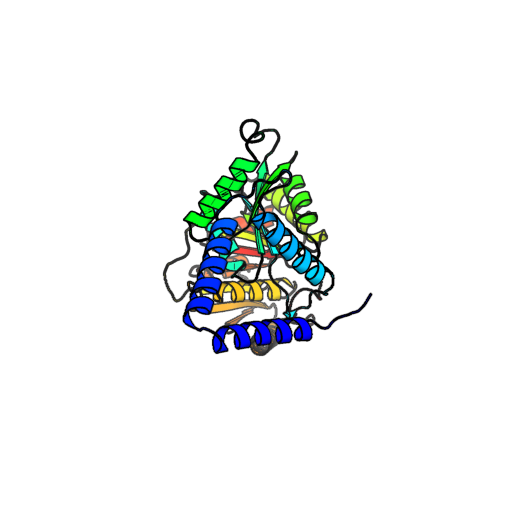1.759 1.00 88.38 226 TRP A N 1
ATOM 1789 C CA . TRP A 1 226 ? -13.917 3.953 11.496 1.00 88.38 226 TRP A CA 1
ATOM 1790 C C . TRP A 1 226 ? -14.288 4.768 12.737 1.00 88.38 226 TRP A C 1
ATOM 1792 O O . TRP A 1 226 ? -15.373 4.623 13.296 1.00 88.38 226 TRP A O 1
ATOM 1802 N N . GLY A 1 227 ? -13.376 5.648 13.158 1.00 76.75 227 GLY A N 1
ATOM 1803 C CA . GLY A 1 227 ? -13.529 6.505 14.340 1.00 76.75 227 GLY A CA 1
ATOM 1804 C C . GLY A 1 227 ? -14.247 7.841 14.106 1.00 76.75 227 GLY A C 1
ATOM 1805 O O . GLY A 1 227 ? -14.187 8.695 14.985 1.00 76.75 227 GLY A O 1
ATOM 1806 N N . GLY A 1 228 ? -14.851 8.061 12.933 1.00 66.44 228 GLY A N 1
ATOM 1807 C CA . GLY A 1 228 ? -15.729 9.205 12.634 1.00 66.44 228 GLY A CA 1
ATOM 1808 C C . GLY A 1 228 ? -15.062 10.576 12.444 1.00 66.44 228 GLY A C 1
ATOM 1809 O O . GLY A 1 228 ? -15.624 11.409 11.753 1.00 66.44 228 GLY A O 1
ATOM 1810 N N . ARG A 1 229 ? -13.871 10.827 13.009 1.00 59.84 229 ARG A N 1
ATOM 1811 C CA . ARG A 1 229 ? -13.245 12.172 12.996 1.00 59.84 229 ARG A CA 1
ATOM 1812 C C . ARG A 1 229 ? -12.149 12.387 11.957 1.00 59.84 229 ARG A C 1
ATOM 1814 O O . ARG A 1 229 ? -11.844 13.521 11.617 1.00 59.84 229 ARG A O 1
ATOM 1821 N N . ASP A 1 230 ? -11.533 11.311 11.481 1.00 64.56 230 ASP A N 1
ATOM 1822 C CA . ASP A 1 230 ? -10.446 11.380 10.506 1.00 64.56 230 ASP A CA 1
ATOM 1823 C C . ASP A 1 230 ? -10.921 10.870 9.142 1.00 64.56 230 ASP A C 1
ATOM 1825 O O . ASP A 1 230 ? -11.581 9.825 9.066 1.00 64.56 230 ASP A O 1
ATOM 1829 N N . SER A 1 231 ? -10.441 11.501 8.063 1.00 68.38 231 SER A N 1
ATOM 1830 C CA . SER A 1 231 ? -10.582 11.061 6.657 1.00 68.38 231 SER A CA 1
ATOM 1831 C C . SER A 1 231 ? -9.938 9.692 6.359 1.00 68.38 231 SER A C 1
ATOM 1833 O O . SER A 1 231 ? -9.763 9.298 5.209 1.00 68.38 231 SER A O 1
ATOM 1835 N N . ASN A 1 232 ? -9.549 8.936 7.391 1.00 83.31 232 ASN A N 1
ATOM 1836 C CA . ASN A 1 232 ? -9.050 7.568 7.277 1.00 83.31 232 ASN A CA 1
ATOM 1837 C C . ASN A 1 232 ? -10.129 6.618 6.736 1.00 83.31 232 ASN A C 1
ATOM 1839 O O . ASN A 1 232 ? -9.785 5.617 6.114 1.00 83.31 232 ASN A O 1
ATOM 1843 N N . GLY A 1 233 ? -11.413 6.917 6.978 1.00 86.50 233 GLY A N 1
ATOM 1844 C CA . GLY A 1 233 ? -12.544 6.090 6.545 1.00 86.50 233 GLY A CA 1
ATOM 1845 C C . GLY A 1 233 ? -12.541 5.835 5.039 1.00 86.50 233 GLY A C 1
ATOM 1846 O O . GLY A 1 233 ? -12.556 4.675 4.624 1.00 86.50 233 GLY A O 1
ATOM 1847 N N . ASP A 1 234 ? -12.446 6.901 4.240 1.00 87.69 234 ASP A N 1
ATOM 1848 C CA . ASP A 1 234 ? -12.482 6.830 2.773 1.00 87.69 234 ASP A CA 1
ATOM 1849 C C . ASP A 1 234 ? -11.369 5.943 2.230 1.00 87.69 234 ASP A C 1
ATOM 1851 O O . ASP A 1 234 ? -11.603 5.028 1.440 1.00 87.69 234 ASP A O 1
ATOM 1855 N N . LEU A 1 235 ? -10.149 6.173 2.722 1.00 90.06 235 LEU A N 1
ATOM 1856 C CA . LEU A 1 235 ? -8.985 5.408 2.313 1.00 90.06 235 LEU A CA 1
ATOM 1857 C C . LEU A 1 235 ? -9.119 3.937 2.722 1.00 90.06 235 LEU A C 1
ATOM 1859 O O . LEU A 1 235 ? -8.848 3.062 1.908 1.00 90.06 235 LEU A O 1
ATOM 1863 N N . MET A 1 236 ? -9.560 3.634 3.946 1.00 93.81 236 MET A N 1
ATOM 1864 C CA . MET A 1 236 ? -9.760 2.246 4.380 1.00 93.81 236 MET A CA 1
ATOM 1865 C C . MET A 1 236 ? -10.807 1.522 3.529 1.00 93.81 236 MET A C 1
ATOM 1867 O O . MET A 1 236 ? -10.585 0.374 3.143 1.00 93.81 236 MET A O 1
ATOM 1871 N N . LEU A 1 237 ? -11.920 2.187 3.205 1.00 92.44 237 LEU A N 1
ATOM 1872 C CA . LEU A 1 237 ? -12.957 1.621 2.345 1.00 92.44 237 LEU A CA 1
ATOM 1873 C C . LEU A 1 237 ? -12.443 1.395 0.921 1.00 92.44 237 LEU A C 1
ATOM 1875 O O . LEU A 1 237 ? -12.669 0.328 0.351 1.00 92.44 237 LEU A O 1
ATOM 1879 N N . LEU A 1 238 ? -11.693 2.353 0.375 1.00 90.38 238 LEU A N 1
ATOM 1880 C CA . LEU A 1 238 ? -11.062 2.228 -0.933 1.00 90.38 238 LEU A CA 1
ATOM 1881 C C . LEU A 1 238 ? -10.050 1.076 -0.969 1.00 90.38 238 LEU A C 1
ATOM 1883 O O . LEU A 1 238 ? -10.083 0.265 -1.891 1.00 90.38 238 LEU A O 1
ATOM 1887 N N . LEU A 1 239 ? -9.180 0.953 0.039 1.00 92.75 239 LEU A N 1
ATOM 1888 C CA . LEU A 1 239 ? -8.217 -0.148 0.137 1.00 92.75 239 LEU A CA 1
ATOM 1889 C C . LEU A 1 239 ? -8.925 -1.505 0.271 1.00 92.75 239 LEU A C 1
ATOM 1891 O O . LEU A 1 239 ? -8.522 -2.467 -0.382 1.00 92.75 239 LEU A O 1
ATOM 1895 N N . ALA A 1 240 ? -10.000 -1.593 1.059 1.00 94.12 240 ALA A N 1
ATOM 1896 C CA . ALA A 1 240 ? -10.803 -2.809 1.178 1.00 94.12 240 ALA A CA 1
ATOM 1897 C C . ALA A 1 240 ? -11.474 -3.195 -0.151 1.00 94.12 240 ALA A C 1
ATOM 1899 O O . ALA A 1 240 ? -11.442 -4.364 -0.543 1.00 94.12 240 ALA A O 1
ATOM 1900 N N . TYR A 1 241 ? -12.020 -2.213 -0.872 1.00 91.19 241 TYR A N 1
ATOM 1901 C CA . TYR A 1 241 ? -12.585 -2.412 -2.204 1.00 91.19 241 TYR A CA 1
ATOM 1902 C C . TYR A 1 241 ? -11.526 -2.881 -3.210 1.00 91.19 241 TYR A C 1
ATOM 1904 O O . TYR A 1 241 ? -11.756 -3.840 -3.946 1.00 91.19 241 TYR A O 1
ATOM 1912 N N . LEU A 1 242 ? -10.333 -2.275 -3.204 1.00 90.62 242 LEU A N 1
ATOM 1913 C CA . LEU A 1 242 ? -9.221 -2.723 -4.043 1.00 90.62 242 LEU A CA 1
ATOM 1914 C C . LEU A 1 242 ? -8.866 -4.181 -3.738 1.00 90.62 242 LEU A C 1
ATOM 1916 O O . LEU A 1 242 ? -8.757 -4.977 -4.662 1.00 90.62 242 LEU A O 1
ATOM 1920 N N . ILE A 1 243 ? -8.798 -4.590 -2.467 1.00 92.44 243 ILE A N 1
ATOM 1921 C CA . ILE A 1 243 ? -8.572 -6.002 -2.113 1.00 92.44 243 ILE A CA 1
ATOM 1922 C C . ILE A 1 243 ? -9.650 -6.914 -2.710 1.00 92.44 243 ILE A C 1
ATOM 1924 O O . ILE A 1 243 ? -9.303 -7.963 -3.255 1.00 92.44 243 ILE A O 1
ATOM 1928 N N . GLN A 1 244 ? -10.929 -6.527 -2.669 1.00 91.44 244 GLN A N 1
ATOM 1929 C CA . GLN A 1 244 ? -12.032 -7.298 -3.262 1.00 91.44 244 GLN A CA 1
ATOM 1930 C C . GLN A 1 244 ? -11.907 -7.499 -4.777 1.00 91.44 244 GLN A C 1
ATOM 1932 O O . GLN A 1 244 ? -12.411 -8.494 -5.296 1.00 91.44 244 GLN A O 1
ATOM 1937 N N . LEU A 1 245 ? -11.190 -6.636 -5.502 1.00 89.31 245 LEU A N 1
ATOM 1938 C CA . LEU A 1 245 ? -10.912 -6.873 -6.922 1.00 89.31 245 LEU A CA 1
ATOM 1939 C C . LEU A 1 245 ? -10.034 -8.123 -7.134 1.00 89.31 245 LEU A C 1
ATOM 1941 O O . LEU A 1 245 ? -9.921 -8.641 -8.246 1.00 89.31 245 LEU A O 1
ATOM 1945 N N . ASN A 1 246 ? -9.387 -8.645 -6.082 1.00 89.94 246 ASN A N 1
ATOM 1946 C CA . ASN A 1 246 ? -8.576 -9.857 -6.157 1.00 89.94 246 ASN A CA 1
ATOM 1947 C C . ASN A 1 246 ? -9.442 -11.101 -6.229 1.00 89.94 246 ASN A C 1
ATOM 1949 O O . ASN A 1 246 ? -10.312 -11.311 -5.395 1.00 89.94 246 ASN A O 1
ATOM 1953 N N . ASN A 1 247 ? -9.131 -12.001 -7.165 1.00 88.75 247 ASN A N 1
ATOM 1954 C CA . ASN A 1 247 ? -9.857 -13.261 -7.336 1.00 88.75 247 ASN A CA 1
ATOM 1955 C C . ASN A 1 247 ? -9.978 -14.072 -6.032 1.00 88.75 247 ASN A C 1
ATOM 1957 O O . ASN A 1 247 ? -10.982 -14.749 -5.825 1.00 88.75 247 ASN A O 1
ATOM 1961 N N . LYS A 1 248 ? -8.997 -13.978 -5.120 1.00 90.25 248 LYS A N 1
ATOM 1962 C CA . LYS A 1 248 ? -9.022 -14.660 -3.812 1.00 90.25 248 LYS A CA 1
ATOM 1963 C C . LYS A 1 248 ? -9.910 -13.972 -2.767 1.00 90.25 248 LYS A C 1
ATOM 1965 O O . LYS A 1 248 ? -10.188 -14.586 -1.736 1.00 90.25 248 LYS A O 1
ATOM 1970 N N . TRP A 1 249 ? -10.319 -12.730 -3.005 1.00 93.06 249 TRP A N 1
ATOM 1971 C CA . TRP A 1 249 ? -11.108 -11.883 -2.104 1.00 93.06 249 TRP A CA 1
ATOM 1972 C C . TRP A 1 249 ? -12.417 -11.385 -2.729 1.00 93.06 249 TRP A C 1
ATOM 1974 O O . TRP A 1 249 ? -13.220 -10.790 -2.031 1.00 93.06 249 TRP A O 1
ATOM 1984 N N . LYS A 1 250 ? -12.707 -11.697 -3.996 1.00 91.94 250 LYS A N 1
ATOM 1985 C CA . LYS A 1 250 ? -13.925 -11.263 -4.704 1.00 91.94 250 LYS A CA 1
ATOM 1986 C C . LYS A 1 250 ? -15.237 -11.579 -3.978 1.00 91.94 250 LYS A C 1
ATOM 1988 O O . LYS A 1 250 ? -16.218 -10.870 -4.155 1.00 91.94 250 LYS A O 1
ATOM 1993 N N . LYS A 1 251 ? -15.267 -12.652 -3.181 1.00 93.75 251 LYS A N 1
ATOM 1994 C CA . LYS A 1 251 ? -16.436 -13.069 -2.386 1.00 93.75 251 LYS A CA 1
ATOM 1995 C C . LYS A 1 251 ? -16.355 -12.641 -0.913 1.00 93.75 251 LYS A C 1
ATOM 1997 O O . LYS A 1 251 ? -17.132 -13.133 -0.099 1.00 93.75 251 LYS A O 1
ATOM 2002 N N . SER A 1 252 ? -15.398 -11.790 -0.538 1.00 94.81 252 SER A N 1
ATOM 2003 C CA . SER A 1 252 ? -15.293 -11.317 0.840 1.00 94.81 252 SER A CA 1
ATOM 2004 C C . SER A 1 252 ? -16.414 -10.339 1.165 1.00 94.81 252 SER A C 1
ATOM 2006 O O . SER A 1 252 ? -16.820 -9.554 0.314 1.00 94.81 252 SER A O 1
ATOM 2008 N N . SER A 1 253 ? -16.881 -10.354 2.407 1.00 95.62 253 SER A N 1
ATOM 2009 C CA . SER A 1 253 ? -17.814 -9.351 2.927 1.00 95.62 253 SER A CA 1
ATOM 2010 C C . SER A 1 253 ? -17.037 -8.209 3.577 1.00 95.62 253 SER A C 1
ATOM 2012 O O . SER A 1 253 ? -16.058 -8.468 4.278 1.00 95.62 253 SER A O 1
ATOM 2014 N N . ILE A 1 254 ? -17.463 -6.967 3.338 1.00 96.69 254 ILE A N 1
ATOM 2015 C CA . ILE A 1 254 ? -16.935 -5.780 4.021 1.00 96.69 254 ILE A CA 1
ATOM 2016 C C . ILE A 1 254 ? -17.941 -5.359 5.091 1.00 96.69 254 ILE A C 1
ATOM 2018 O O . ILE A 1 254 ? -19.112 -5.141 4.778 1.00 96.69 254 ILE A O 1
ATOM 2022 N N . ASN A 1 255 ? -17.480 -5.214 6.331 1.00 96.44 255 ASN A N 1
ATOM 2023 C CA . ASN A 1 255 ? -18.269 -4.670 7.432 1.00 96.44 255 ASN A CA 1
ATOM 2024 C C . ASN A 1 255 ? -17.646 -3.354 7.895 1.00 96.44 255 ASN A C 1
ATOM 2026 O O . ASN A 1 255 ? -16.478 -3.317 8.279 1.00 96.44 255 ASN A O 1
ATOM 2030 N N . ILE A 1 256 ? -18.424 -2.279 7.880 1.00 95.25 256 ILE A N 1
ATOM 2031 C CA . ILE A 1 256 ? -18.025 -0.977 8.407 1.00 95.25 256 ILE A CA 1
ATOM 2032 C C . ILE A 1 256 ? -18.591 -0.861 9.815 1.00 95.25 256 ILE A C 1
ATOM 2034 O O . ILE A 1 256 ? -19.807 -0.890 10.016 1.00 95.25 256 ILE A O 1
ATOM 2038 N N . ILE A 1 257 ? -17.692 -0.733 10.782 1.00 93.75 257 ILE A N 1
ATOM 2039 C CA . ILE A 1 257 ? -18.009 -0.639 12.198 1.00 93.75 257 ILE A CA 1
ATOM 2040 C C . ILE A 1 257 ? -17.570 0.736 12.687 1.00 93.75 257 ILE A C 1
ATOM 2042 O O . ILE A 1 257 ? -16.410 1.126 12.530 1.00 93.75 257 ILE A O 1
ATOM 2046 N N . SER A 1 258 ? -18.496 1.471 13.294 1.00 91.00 258 SER A N 1
ATOM 2047 C CA . SER A 1 258 ? -18.203 2.772 13.891 1.00 91.00 258 SER A CA 1
ATOM 2048 C C . SER A 1 258 ? -18.765 2.888 15.302 1.00 91.00 258 SER A C 1
ATOM 2050 O O . SER A 1 258 ? -19.636 2.115 15.707 1.00 91.00 258 SER A O 1
ATOM 2052 N N . VAL A 1 259 ? -18.230 3.834 16.071 1.00 88.25 259 VAL A N 1
ATOM 2053 C CA . VAL A 1 259 ? -18.613 4.071 17.464 1.00 88.25 259 VAL A CA 1
ATOM 2054 C C . VAL A 1 259 ? -19.148 5.488 17.595 1.00 88.25 259 VAL A C 1
ATOM 2056 O O . VAL A 1 259 ? -18.424 6.439 17.320 1.00 88.25 259 VAL A O 1
ATOM 2059 N N . ALA A 1 260 ? -20.387 5.608 18.062 1.00 87.81 260 ALA A N 1
ATOM 2060 C CA . ALA A 1 260 ? -21.054 6.873 18.347 1.00 87.81 260 ALA A CA 1
ATOM 2061 C C . ALA A 1 260 ? -21.198 7.075 19.861 1.00 87.81 260 ALA A C 1
ATOM 2063 O O . ALA A 1 260 ? -21.355 6.113 20.614 1.00 87.81 260 ALA A O 1
ATOM 2064 N N . ASN A 1 261 ? -21.162 8.318 20.328 1.00 87.00 261 ASN A N 1
ATOM 2065 C CA . ASN A 1 261 ? -21.314 8.666 21.741 1.00 87.00 261 ASN A CA 1
ATOM 2066 C C . ASN A 1 261 ? -22.789 8.765 22.144 1.00 87.00 261 ASN A C 1
ATOM 2068 O O . ASN A 1 261 ? -23.133 8.412 23.270 1.00 87.00 261 ASN A O 1
ATOM 2072 N N . THR A 1 262 ? -23.662 9.208 21.235 1.00 89.50 262 THR A N 1
ATOM 2073 C CA . THR A 1 262 ? -25.102 9.367 21.496 1.00 89.50 262 THR A CA 1
ATOM 2074 C C . THR A 1 262 ? -25.960 8.536 20.541 1.00 89.50 262 THR A C 1
ATOM 2076 O O . THR A 1 262 ? -25.527 8.120 19.465 1.00 89.50 262 THR A O 1
ATOM 2079 N N . LYS A 1 263 ? -27.218 8.279 20.932 1.00 89.81 263 LYS A N 1
ATOM 2080 C CA . LYS A 1 263 ? -28.207 7.592 20.076 1.00 89.81 263 LYS A CA 1
ATOM 2081 C C . LYS A 1 263 ? -28.551 8.392 18.821 1.00 89.81 263 LYS A C 1
ATOM 2083 O O . LYS A 1 263 ? -28.870 7.796 17.796 1.00 89.81 263 LYS A O 1
ATOM 2088 N N . GLU A 1 264 ? -28.495 9.713 18.905 1.00 89.12 264 GLU A N 1
ATOM 2089 C CA . GLU A 1 264 ? -28.712 10.610 17.771 1.00 89.12 264 GLU A CA 1
ATOM 2090 C C . GLU A 1 264 ? -27.543 10.515 16.791 1.00 89.12 264 GLU A C 1
ATOM 2092 O O . GLU A 1 264 ? -27.766 10.172 15.630 1.00 89.12 264 GLU A O 1
ATOM 2097 N N . GLU A 1 265 ? -26.304 10.672 17.275 1.00 87.38 265 GLU A N 1
ATOM 2098 C CA . GLU A 1 265 ? -25.079 10.499 16.479 1.00 87.38 265 GLU A CA 1
ATOM 2099 C C . GLU A 1 265 ? -25.061 9.123 15.802 1.00 87.38 265 GLU A C 1
ATOM 2101 O O . GLU A 1 265 ? -24.790 9.021 14.611 1.00 87.38 265 GLU A O 1
ATOM 2106 N N . MET A 1 266 ? -25.453 8.064 16.522 1.00 88.94 266 MET A N 1
ATOM 2107 C CA . MET A 1 266 ? -25.565 6.714 15.966 1.00 88.94 266 MET A CA 1
ATOM 2108 C C . MET A 1 266 ? -26.505 6.659 14.750 1.00 88.94 266 MET A C 1
ATOM 2110 O O . MET A 1 266 ? -26.156 6.052 13.737 1.00 88.94 266 MET A O 1
ATOM 2114 N N . ARG A 1 267 ? -27.695 7.272 14.836 1.00 89.69 267 ARG A N 1
ATOM 2115 C CA . ARG A 1 267 ? -28.682 7.274 13.742 1.00 89.69 267 ARG A CA 1
ATOM 2116 C C . ARG A 1 267 ? -28.181 8.069 12.540 1.00 89.69 267 ARG A C 1
ATOM 2118 O O . ARG A 1 267 ? -28.248 7.550 11.425 1.00 89.69 267 ARG A O 1
ATOM 2125 N N . HIS A 1 268 ? -27.657 9.274 12.773 1.00 88.19 268 HIS A N 1
ATOM 2126 C CA . HIS A 1 268 ? -27.107 10.129 11.720 1.00 88.19 268 HIS A CA 1
ATOM 2127 C C . HIS A 1 268 ? -25.934 9.446 11.013 1.00 88.19 268 HIS A C 1
ATOM 2129 O O . HIS A 1 268 ? -25.969 9.267 9.797 1.00 88.19 268 HIS A O 1
ATOM 2135 N N . LEU A 1 269 ? -24.958 8.950 11.775 1.00 87.44 269 LEU A N 1
ATOM 2136 C CA . LEU A 1 269 ? -23.776 8.279 11.242 1.00 87.44 269 LEU A CA 1
ATOM 2137 C C . LEU A 1 269 ? -24.139 7.018 10.449 1.00 87.44 269 LEU A C 1
ATOM 2139 O O . LEU A 1 269 ? -23.589 6.768 9.378 1.00 87.44 269 LEU A O 1
ATOM 2143 N N . GLN A 1 270 ? -25.103 6.229 10.929 1.00 91.25 270 GLN A N 1
ATOM 2144 C CA . GLN A 1 270 ? -25.539 5.022 10.230 1.00 91.25 270 GLN A CA 1
ATOM 2145 C C . GLN A 1 270 ? -26.240 5.333 8.902 1.00 91.25 270 GLN A C 1
ATOM 2147 O O . GLN A 1 270 ? -26.031 4.612 7.924 1.00 91.25 270 GLN A O 1
ATOM 2152 N N . GLN A 1 271 ? -27.084 6.367 8.853 1.00 89.88 271 GLN A N 1
ATOM 2153 C CA . GLN A 1 271 ? -27.734 6.805 7.614 1.00 89.88 271 GLN A CA 1
ATOM 2154 C C . GLN A 1 271 ? -26.710 7.354 6.623 1.00 89.88 271 GLN A C 1
ATOM 2156 O O . GLN A 1 271 ? -26.724 6.966 5.455 1.00 89.88 271 GLN A O 1
ATOM 2161 N N . HIS A 1 272 ? -25.791 8.178 7.119 1.00 87.25 272 HIS A N 1
ATOM 2162 C CA . HIS A 1 272 ? -24.725 8.788 6.344 1.00 87.25 272 HIS A CA 1
ATOM 2163 C C . HIS A 1 272 ? -23.819 7.749 5.679 1.00 87.25 272 HIS A C 1
ATOM 2165 O O . HIS A 1 272 ? -23.738 7.701 4.456 1.00 87.25 272 HIS A O 1
ATOM 2171 N N . ILE A 1 273 ? -23.252 6.812 6.451 1.00 89.25 273 ILE A N 1
ATOM 2172 C CA . ILE A 1 273 ? -22.410 5.731 5.907 1.00 89.25 273 ILE A CA 1
ATOM 2173 C C . ILE A 1 273 ? -23.183 4.915 4.864 1.00 89.25 273 ILE A C 1
ATOM 2175 O O . ILE A 1 273 ? -22.638 4.602 3.807 1.00 89.25 273 ILE A O 1
ATOM 2179 N N . LYS A 1 274 ? -24.452 4.569 5.134 1.00 91.69 274 LYS A N 1
ATOM 2180 C CA . LYS A 1 274 ? -25.288 3.806 4.190 1.00 91.69 274 LYS A CA 1
ATOM 2181 C C . LYS A 1 274 ? -25.521 4.554 2.879 1.00 91.69 274 LYS A C 1
ATOM 2183 O O . LYS A 1 274 ? -25.537 3.921 1.824 1.00 91.69 274 LYS A O 1
ATOM 2188 N N . PHE A 1 275 ? -25.715 5.867 2.940 1.00 87.94 275 PHE A N 1
ATOM 2189 C CA . PHE A 1 275 ? -25.827 6.711 1.758 1.00 87.94 275 PHE A CA 1
ATOM 2190 C C . PHE A 1 275 ? -24.497 6.748 0.989 1.00 87.94 275 PHE A C 1
ATOM 2192 O O . PHE A 1 275 ? -24.473 6.402 -0.191 1.00 87.94 275 PHE A O 1
ATOM 2199 N N . SER A 1 276 ? -23.384 7.025 1.674 1.00 86.44 276 SER A N 1
ATOM 2200 C CA . SER A 1 276 ? -22.037 7.079 1.090 1.00 86.44 276 SER A CA 1
ATOM 2201 C C . SER A 1 276 ? -21.644 5.808 0.340 1.00 86.44 276 SER A C 1
ATOM 2203 O O . SER A 1 276 ? -21.202 5.868 -0.807 1.00 86.44 276 SER A O 1
ATOM 2205 N N . ILE A 1 277 ? -21.834 4.630 0.947 1.00 90.25 277 ILE A N 1
ATOM 2206 C CA . ILE A 1 277 ? -21.477 3.361 0.289 1.00 90.25 277 ILE A CA 1
ATOM 2207 C C . ILE A 1 277 ? -22.373 3.057 -0.914 1.00 90.25 277 ILE A C 1
ATOM 2209 O O . ILE A 1 277 ? -21.919 2.429 -1.873 1.00 90.25 277 ILE A O 1
ATOM 2213 N N . LYS A 1 278 ? -23.636 3.508 -0.883 1.00 89.62 278 LYS A N 1
ATOM 2214 C CA . LYS A 1 278 ? -24.584 3.336 -1.987 1.00 89.62 278 LYS A CA 1
ATOM 2215 C C . LYS A 1 278 ? -24.174 4.195 -3.181 1.00 89.62 278 LYS A C 1
ATOM 2217 O O . LYS A 1 278 ? -24.118 3.668 -4.291 1.00 89.62 278 LYS A O 1
ATOM 2222 N N . GLU A 1 279 ? -23.824 5.458 -2.946 1.00 84.56 279 GLU A N 1
ATOM 2223 C CA . GLU A 1 279 ? -23.290 6.363 -3.974 1.00 84.56 279 GLU A CA 1
ATOM 2224 C C . GLU A 1 279 ? -21.976 5.831 -4.562 1.00 84.56 279 GLU A C 1
ATOM 2226 O O . GLU A 1 279 ? -21.805 5.782 -5.782 1.00 84.56 279 GLU A O 1
ATOM 2231 N N . ALA A 1 280 ? -21.085 5.314 -3.710 1.00 82.94 280 ALA A N 1
ATOM 2232 C CA . ALA A 1 280 ? -19.841 4.676 -4.138 1.00 82.94 280 ALA A CA 1
ATOM 2233 C C . ALA A 1 280 ? -20.044 3.310 -4.828 1.00 82.94 280 ALA A C 1
ATOM 2235 O O . ALA A 1 280 ? -19.099 2.770 -5.406 1.00 82.94 280 ALA A O 1
ATOM 2236 N N . ARG A 1 281 ? -21.260 2.743 -4.792 1.00 88.69 281 ARG A N 1
ATOM 2237 C CA . ARG A 1 281 ? -21.609 1.401 -5.303 1.00 88.69 281 ARG A CA 1
ATOM 2238 C C . ARG A 1 281 ? -20.773 0.276 -4.685 1.00 88.69 281 ARG A C 1
ATOM 2240 O O . ARG A 1 281 ? -20.492 -0.730 -5.339 1.00 88.69 281 ARG A O 1
ATOM 2247 N N . ILE A 1 282 ? -20.400 0.428 -3.417 1.00 88.00 282 ILE A N 1
ATOM 2248 C CA . ILE A 1 282 ? -19.637 -0.568 -2.661 1.00 88.00 282 ILE A CA 1
ATOM 2249 C C . ILE A 1 282 ? -20.605 -1.371 -1.791 1.00 88.00 282 ILE A C 1
ATOM 2251 O O . ILE A 1 282 ? -21.360 -0.820 -0.992 1.00 88.00 282 ILE A O 1
ATOM 2255 N N . GLN A 1 283 ? -20.579 -2.696 -1.934 1.00 90.62 283 GLN A N 1
ATOM 2256 C CA . GLN A 1 283 ? -21.383 -3.594 -1.105 1.00 90.62 283 GLN A CA 1
ATOM 2257 C C . GLN A 1 283 ? -20.696 -3.800 0.249 1.00 90.62 283 GLN A C 1
ATOM 2259 O O . GLN A 1 283 ? -19.748 -4.578 0.363 1.00 90.62 283 GLN A O 1
ATOM 2264 N N . ALA A 1 284 ? -21.186 -3.102 1.273 1.00 94.12 284 ALA A N 1
ATOM 2265 C CA . ALA A 1 284 ? -20.718 -3.232 2.647 1.00 94.12 284 ALA A CA 1
ATOM 2266 C C . ALA A 1 284 ? -21.894 -3.246 3.632 1.00 94.12 284 ALA A C 1
ATOM 2268 O O . ALA A 1 284 ? -22.928 -2.615 3.404 1.00 94.12 284 ALA A O 1
ATOM 2269 N N . THR A 1 285 ? -21.733 -3.962 4.741 1.00 94.69 285 THR A N 1
ATOM 2270 C CA . THR A 1 285 ? -22.652 -3.870 5.879 1.00 94.69 285 THR A CA 1
ATOM 2271 C C . THR A 1 285 ? -22.209 -2.737 6.802 1.00 94.69 285 THR A C 1
ATOM 2273 O O . THR A 1 285 ? -21.026 -2.405 6.860 1.00 94.69 285 THR A O 1
ATOM 2276 N N . VAL A 1 286 ? -23.156 -2.113 7.503 1.00 93.25 286 VAL A N 1
ATOM 2277 C CA . VAL A 1 286 ? -22.886 -0.971 8.388 1.00 93.25 286 VAL A CA 1
ATOM 2278 C C . VAL A 1 286 ? -23.463 -1.256 9.763 1.00 93.25 286 VAL A C 1
ATOM 2280 O O . VAL A 1 286 ? -24.669 -1.481 9.890 1.00 93.25 286 VAL A O 1
ATOM 2283 N N . GLU A 1 287 ? -22.613 -1.191 10.781 1.00 92.69 287 GLU A N 1
ATOM 2284 C CA . GLU A 1 287 ? -22.985 -1.310 12.188 1.00 92.69 287 GLU A CA 1
ATOM 2285 C C . GLU A 1 287 ? -22.395 -0.130 12.967 1.00 92.69 287 GLU A C 1
ATOM 2287 O O . GLU A 1 287 ? -21.177 0.019 13.072 1.00 92.69 287 GLU A O 1
ATOM 2292 N N . VAL A 1 288 ? -23.261 0.714 13.528 1.00 90.31 288 VAL A N 1
ATOM 2293 C CA . VAL A 1 288 ? -22.844 1.793 14.430 1.00 90.31 288 VAL A CA 1
ATOM 2294 C C . VAL A 1 288 ? -23.196 1.394 15.853 1.00 90.31 288 VAL A C 1
ATOM 2296 O O . VAL A 1 288 ? -24.325 0.999 16.138 1.00 90.31 288 VAL A O 1
ATOM 2299 N N . ILE A 1 289 ? -22.213 1.456 16.745 1.00 89.69 289 ILE A N 1
ATOM 2300 C CA . ILE A 1 289 ? -22.317 0.963 18.117 1.00 89.69 289 ILE A CA 1
ATOM 2301 C C . ILE A 1 289 ? -22.250 2.153 19.071 1.00 89.69 289 ILE A C 1
ATOM 2303 O O . ILE A 1 289 ? -21.417 3.042 18.910 1.00 89.69 289 ILE A O 1
ATOM 2307 N N . LEU A 1 290 ? -23.100 2.158 20.098 1.00 87.56 290 LEU A N 1
ATOM 2308 C CA . LEU A 1 290 ? -23.013 3.145 21.169 1.00 87.56 290 LEU A CA 1
ATOM 2309 C C . LEU A 1 290 ? -21.791 2.887 22.045 1.00 87.56 290 LEU A C 1
ATOM 2311 O O . LEU A 1 290 ? -21.559 1.764 22.503 1.00 87.56 290 LEU A O 1
ATOM 2315 N N . LYS A 1 291 ? -21.041 3.950 22.317 1.00 83.31 291 LYS A N 1
ATOM 2316 C CA . LYS A 1 291 ? -19.967 3.951 23.298 1.00 83.31 291 LYS A CA 1
ATOM 2317 C C . LYS A 1 291 ? -20.569 3.651 24.670 1.00 83.31 291 LYS A C 1
ATOM 2319 O O . LYS A 1 291 ? -21.382 4.412 25.182 1.00 83.31 291 LYS A O 1
ATOM 2324 N N . ASN A 1 292 ? -20.188 2.517 25.241 1.00 77.62 292 ASN A N 1
ATOM 2325 C CA . ASN A 1 292 ? -20.576 2.096 26.583 1.00 77.62 292 ASN A CA 1
ATOM 2326 C C . ASN A 1 292 ? -19.347 2.096 27.507 1.00 77.62 292 ASN A C 1
ATOM 2328 O O . ASN A 1 292 ? -18.269 2.554 27.126 1.00 77.62 292 ASN A O 1
ATOM 2332 N N . GLU A 1 293 ? -19.499 1.572 28.723 1.00 59.91 293 GLU A N 1
ATOM 2333 C CA . GLU A 1 293 ? -18.411 1.468 29.708 1.00 59.91 293 GLU A CA 1
ATOM 2334 C C . GLU A 1 293 ? -17.219 0.624 29.217 1.00 59.91 293 GLU A C 1
ATOM 2336 O O . GLU A 1 293 ? -16.086 0.813 29.670 1.00 59.91 293 GLU A O 1
ATOM 2341 N N . LYS A 1 294 ? -17.428 -0.294 28.257 1.00 65.44 294 LYS A N 1
ATOM 2342 C CA . LYS A 1 294 ? -16.329 -1.072 27.675 1.00 65.44 294 LYS A CA 1
ATOM 2343 C C . LYS A 1 294 ? -15.464 -0.170 26.791 1.00 65.44 294 LYS A C 1
ATOM 2345 O O . LYS A 1 294 ? -15.936 0.503 25.879 1.00 65.44 294 LYS A O 1
ATOM 2350 N N . LYS A 1 295 ? -14.144 -0.230 26.994 1.00 79.50 295 LYS A N 1
ATOM 2351 C CA . LYS A 1 295 ? -13.168 0.471 26.142 1.00 79.50 295 LYS A CA 1
ATOM 2352 C C . LYS A 1 295 ? -13.332 0.041 24.678 1.00 79.50 295 LYS A C 1
ATOM 2354 O O . LYS A 1 295 ? -13.382 -1.159 24.406 1.00 79.50 295 LYS A O 1
ATOM 2359 N N . VAL A 1 296 ? -13.305 0.994 23.740 1.00 82.94 296 VAL A N 1
ATOM 2360 C CA . VAL A 1 296 ? -13.427 0.771 22.277 1.00 82.94 296 VAL A CA 1
ATOM 2361 C C . VAL A 1 296 ? -12.536 -0.374 21.784 1.00 82.94 296 VAL A C 1
ATOM 2363 O O . VAL A 1 296 ? -12.983 -1.240 21.037 1.00 82.94 296 VAL A O 1
ATOM 2366 N N . LEU A 1 297 ? -11.299 -0.436 22.285 1.00 86.38 297 LEU A N 1
ATOM 2367 C CA . LEU A 1 297 ? -10.345 -1.498 21.974 1.00 86.38 297 LEU A CA 1
ATOM 2368 C C . LEU A 1 297 ? -10.888 -2.904 22.279 1.00 86.38 297 LEU A C 1
ATOM 2370 O O . LEU A 1 297 ? -10.769 -3.800 21.454 1.00 86.38 297 LEU A O 1
ATOM 2374 N N . SER A 1 298 ? -11.506 -3.109 23.444 1.00 88.94 298 SER A N 1
ATOM 2375 C CA . SER A 1 298 ? -12.041 -4.425 23.821 1.00 88.94 298 SER A CA 1
ATOM 2376 C C . SER A 1 298 ? -13.149 -4.886 22.873 1.00 88.94 298 SER A C 1
ATOM 2378 O O . SER A 1 298 ? -13.200 -6.058 22.506 1.00 88.94 298 SER A O 1
ATOM 2380 N N . ARG A 1 299 ? -13.979 -3.950 22.399 1.00 88.12 299 ARG A N 1
ATOM 2381 C CA . ARG A 1 299 ? -15.050 -4.232 21.444 1.00 88.12 299 ARG A CA 1
ATOM 2382 C C . ARG A 1 299 ? -14.505 -4.586 20.063 1.00 88.12 299 ARG A C 1
ATOM 2384 O O . ARG A 1 299 ? -15.010 -5.525 19.452 1.00 88.12 299 ARG A O 1
ATOM 2391 N N . LEU A 1 300 ? -13.463 -3.882 19.616 1.00 92.06 300 LEU A N 1
ATOM 2392 C CA . LEU A 1 300 ? -12.743 -4.199 18.381 1.00 92.06 300 LEU A CA 1
ATOM 2393 C C . LEU A 1 300 ? -12.237 -5.639 18.396 1.00 92.06 300 LEU A C 1
ATOM 2395 O O . LEU A 1 300 ? -12.500 -6.400 17.467 1.00 92.06 300 LEU A O 1
ATOM 2399 N N . LEU A 1 301 ? -11.580 -6.039 19.482 1.00 93.75 301 LEU A N 1
ATOM 2400 C CA . LEU A 1 301 ? -11.039 -7.389 19.623 1.00 93.75 301 LEU A CA 1
ATOM 2401 C C . LEU A 1 301 ? -12.125 -8.468 19.665 1.00 93.75 301 LEU A C 1
ATOM 2403 O O . LEU A 1 301 ? -11.957 -9.528 19.068 1.00 93.75 301 LEU A O 1
ATOM 2407 N N . GLU A 1 302 ? -13.228 -8.207 20.367 1.00 92.06 302 GLU A N 1
ATOM 2408 C CA . GLU A 1 302 ? -14.347 -9.144 20.491 1.00 92.06 302 GLU A CA 1
ATOM 2409 C C . GLU A 1 302 ? -15.049 -9.361 19.143 1.00 92.06 302 GLU A C 1
ATOM 2411 O O . GLU A 1 302 ? -15.270 -10.499 18.731 1.00 92.06 302 GLU A O 1
ATOM 2416 N N . LYS A 1 303 ? -15.365 -8.270 18.436 1.00 92.56 303 LYS A N 1
ATOM 2417 C CA . LYS A 1 303 ? -16.134 -8.308 17.189 1.00 92.56 303 LYS A CA 1
ATOM 2418 C C . LYS A 1 303 ? -15.314 -8.862 16.026 1.00 92.56 303 LYS A C 1
ATOM 2420 O O . LYS A 1 303 ? -15.812 -9.699 15.279 1.00 92.56 303 LYS A O 1
ATOM 2425 N N . SER A 1 304 ? -14.057 -8.438 15.908 1.00 95.31 304 SER A N 1
ATOM 2426 C CA . SER A 1 304 ? -13.211 -8.765 14.758 1.00 95.31 304 SER A CA 1
ATOM 2427 C C . SER A 1 304 ? -12.338 -10.008 14.959 1.00 95.31 304 SER A C 1
ATOM 2429 O O . SER A 1 304 ? -11.453 -10.283 14.152 1.00 95.31 304 SER A O 1
ATOM 2431 N N . LYS A 1 305 ? -12.585 -10.802 16.013 1.00 93.56 305 LYS A N 1
ATOM 2432 C CA . LYS A 1 305 ? -11.828 -12.031 16.320 1.00 93.56 305 LYS A CA 1
ATOM 2433 C C . LYS A 1 305 ? -11.795 -13.030 15.157 1.00 93.56 305 LYS A C 1
ATOM 2435 O O . LYS A 1 305 ? -10.791 -13.710 14.961 1.00 93.56 305 LYS A O 1
ATOM 2440 N N . ASN A 1 306 ? -12.895 -13.126 14.413 1.00 92.00 306 ASN A N 1
ATOM 2441 C CA . ASN A 1 306 ? -13.058 -14.068 13.304 1.00 92.00 306 ASN A CA 1
ATOM 2442 C C . ASN A 1 306 ? -12.763 -13.443 11.933 1.00 92.00 306 ASN A C 1
ATOM 2444 O O . ASN A 1 306 ? -12.958 -14.104 10.913 1.00 92.00 306 ASN A O 1
ATOM 2448 N N . SER A 1 307 ? -12.321 -12.188 11.902 1.00 94.50 307 SER A N 1
ATOM 2449 C CA . SER A 1 307 ? -12.117 -11.443 10.665 1.00 94.50 307 SER A CA 1
ATOM 2450 C C . SER A 1 307 ? -10.771 -11.803 10.043 1.00 94.50 307 SER A C 1
ATOM 2452 O O . SER A 1 307 ? -9.756 -11.930 10.733 1.00 94.50 307 SER A O 1
ATOM 2454 N N . ASP A 1 308 ? -10.752 -11.995 8.723 1.00 96.00 308 ASP A N 1
ATOM 2455 C CA . ASP A 1 308 ? -9.532 -12.347 7.991 1.00 96.00 308 ASP A CA 1
ATOM 2456 C C . ASP A 1 308 ? -8.596 -11.146 7.851 1.00 96.00 308 ASP A C 1
ATOM 2458 O O . ASP A 1 308 ? -7.380 -11.331 7.784 1.00 96.00 308 ASP A O 1
ATOM 2462 N N . LEU A 1 309 ? -9.161 -9.937 7.796 1.00 96.81 309 LEU A N 1
ATOM 2463 C CA . LEU A 1 309 ? -8.445 -8.672 7.717 1.00 96.81 309 LEU A CA 1
ATOM 2464 C C . LEU A 1 309 ? -9.217 -7.584 8.461 1.00 96.81 309 LEU A C 1
ATOM 2466 O O . LEU A 1 309 ? -10.431 -7.459 8.305 1.00 96.81 309 LEU A O 1
ATOM 2470 N N . VAL A 1 310 ? -8.495 -6.767 9.221 1.00 97.44 310 VAL A N 1
ATOM 2471 C CA . VAL A 1 310 ? -9.064 -5.609 9.912 1.00 97.44 310 VAL A CA 1
ATOM 2472 C C . VAL A 1 310 ? -8.328 -4.346 9.493 1.00 97.44 310 VAL A C 1
ATOM 2474 O O . VAL A 1 310 ? -7.112 -4.252 9.648 1.00 97.44 310 VAL A O 1
ATOM 2477 N N . PHE A 1 311 ? -9.065 -3.368 8.982 1.00 96.81 311 PHE A N 1
ATOM 2478 C CA . PHE A 1 311 ? -8.598 -2.001 8.806 1.00 96.81 311 PHE A CA 1
ATOM 2479 C C . PHE A 1 311 ? -8.999 -1.169 10.019 1.00 96.81 311 PHE A C 1
ATOM 2481 O O . PHE A 1 311 ? -10.138 -1.233 10.477 1.00 96.81 311 PHE A O 1
ATOM 2488 N N . THR A 1 312 ? -8.072 -0.375 10.542 1.00 94.31 312 THR A N 1
ATOM 2489 C CA . THR A 1 312 ? -8.355 0.581 11.617 1.00 94.31 312 THR A CA 1
ATOM 2490 C C . THR A 1 312 ? -7.574 1.866 11.393 1.00 94.31 312 THR A C 1
ATOM 2492 O O . THR A 1 312 ? -6.443 1.842 10.909 1.00 94.31 312 THR A O 1
ATOM 2495 N N . GLY A 1 313 ? -8.164 3.000 11.764 1.00 90.75 313 GLY A N 1
ATOM 2496 C CA . GLY A 1 313 ? -7.495 4.294 11.665 1.00 90.75 313 GLY A CA 1
ATOM 2497 C C . GLY A 1 313 ? -6.281 4.396 12.594 1.00 90.75 313 GLY A C 1
ATOM 2498 O O . GLY A 1 313 ? -6.301 3.889 13.718 1.00 90.75 313 GLY A O 1
ATOM 2499 N N . LEU A 1 314 ? -5.239 5.087 12.136 1.00 87.00 314 LEU A N 1
ATOM 2500 C CA . LEU A 1 314 ? -4.067 5.448 12.926 1.00 87.00 314 LEU A CA 1
ATOM 2501 C C . LEU A 1 314 ? -4.092 6.950 13.244 1.00 87.00 314 LEU A C 1
ATOM 2503 O O . LEU A 1 314 ? -3.955 7.790 12.356 1.00 87.00 314 LEU A O 1
ATOM 2507 N N . ALA A 1 315 ? -4.247 7.291 14.523 1.00 81.00 315 ALA A N 1
ATOM 2508 C CA . ALA A 1 315 ? -4.352 8.683 14.966 1.00 81.00 315 ALA A CA 1
ATOM 2509 C C . ALA A 1 315 ? -3.077 9.502 14.670 1.00 81.00 315 ALA A C 1
ATOM 2511 O O . ALA A 1 315 ? -1.961 8.979 14.764 1.00 81.00 315 ALA A O 1
ATOM 2512 N N . ARG A 1 316 ? -3.229 10.798 14.367 1.00 77.31 316 ARG A N 1
ATOM 2513 C CA . ARG A 1 316 ? -2.121 11.701 13.984 1.00 77.31 316 ARG A CA 1
ATOM 2514 C C . ARG A 1 316 ? -1.334 12.318 15.157 1.00 77.31 316 ARG A C 1
ATOM 2516 O O . ARG A 1 316 ? -0.301 12.919 14.925 1.00 77.31 316 ARG A O 1
ATOM 2523 N N . HIS A 1 317 ? -1.747 12.124 16.413 1.00 71.56 317 HIS A N 1
ATOM 2524 C CA . HIS A 1 317 ? -1.175 12.853 17.562 1.00 71.56 317 HIS A CA 1
ATOM 2525 C C . HIS A 1 317 ? -0.171 12.033 18.384 1.00 71.56 317 HIS A C 1
ATOM 2527 O O . HIS A 1 317 ? -0.503 10.947 18.850 1.00 71.56 317 HIS A O 1
ATOM 2533 N N . LEU A 1 318 ? 1.031 12.558 18.641 1.00 64.81 318 LEU A N 1
ATOM 2534 C CA . LEU A 1 318 ? 2.067 11.890 19.452 1.00 64.81 318 LEU A CA 1
ATOM 2535 C C . LEU A 1 318 ? 1.773 11.850 20.967 1.00 64.81 318 LEU A C 1
ATOM 2537 O O . LEU A 1 318 ? 2.634 11.443 21.746 1.00 64.81 318 LEU A O 1
ATOM 2541 N N . GLU A 1 319 ? 0.578 12.242 21.401 1.00 71.25 319 GLU A N 1
ATOM 2542 C CA . GLU A 1 319 ? 0.186 12.131 22.803 1.00 71.25 319 GLU A CA 1
ATOM 2543 C C . GLU A 1 319 ? 0.142 10.654 23.233 1.00 71.25 319 GLU A C 1
ATOM 2545 O O . GLU A 1 319 ? -0.404 9.793 22.538 1.00 71.25 319 GLU A O 1
ATOM 2550 N N . ASP A 1 320 ? 0.768 10.363 24.376 1.00 84.00 320 ASP A N 1
ATOM 2551 C CA . ASP A 1 320 ? 0.779 9.044 25.020 1.00 84.00 320 ASP A CA 1
ATOM 2552 C C . ASP A 1 320 ? 1.291 7.884 24.127 1.00 84.00 320 ASP A C 1
ATOM 2554 O O . ASP A 1 320 ? 0.652 6.838 23.951 1.00 84.00 320 ASP A O 1
ATOM 2558 N N . ILE A 1 321 ? 2.500 8.052 23.565 1.00 85.88 321 ILE A N 1
ATOM 2559 C CA . ILE A 1 321 ? 3.219 7.010 22.801 1.00 85.88 321 ILE A CA 1
ATOM 2560 C C . ILE A 1 321 ? 3.193 5.630 23.496 1.00 85.88 321 ILE A C 1
ATOM 2562 O O . ILE A 1 321 ? 2.897 4.645 22.811 1.00 85.88 321 ILE A O 1
ATOM 2566 N N . PRO A 1 322 ? 3.469 5.496 24.814 1.00 89.00 322 PRO A N 1
ATOM 2567 C CA . PRO A 1 322 ? 3.490 4.186 25.468 1.00 89.00 322 PRO A CA 1
ATOM 2568 C C . PRO A 1 322 ? 2.150 3.449 25.385 1.00 89.00 322 PRO A C 1
ATOM 2570 O O . PRO A 1 322 ? 2.109 2.261 25.051 1.00 89.00 322 PRO A O 1
ATOM 2573 N N . ASN A 1 323 ? 1.039 4.142 25.635 1.00 88.62 323 ASN A N 1
ATOM 2574 C CA . ASN A 1 323 ? -0.292 3.550 25.556 1.00 88.62 323 ASN A CA 1
ATOM 2575 C C . ASN A 1 323 ? -0.702 3.252 24.110 1.00 88.62 323 ASN A C 1
ATOM 2577 O O . ASN A 1 323 ? -1.332 2.228 23.844 1.00 88.62 323 ASN A O 1
ATOM 2581 N N . ARG A 1 324 ? -0.295 4.088 23.146 1.00 88.25 324 ARG A N 1
ATOM 2582 C CA . ARG A 1 324 ? -0.498 3.804 21.716 1.00 88.25 324 ARG A CA 1
ATOM 2583 C C . ARG A 1 324 ? 0.199 2.516 21.291 1.00 88.25 324 ARG A C 1
ATOM 2585 O O . ARG A 1 324 ? -0.442 1.670 20.671 1.00 88.25 324 ARG A O 1
ATOM 2592 N N . ILE A 1 325 ? 1.467 2.343 21.669 1.00 91.88 325 ILE A N 1
ATOM 2593 C CA . ILE A 1 325 ? 2.215 1.103 21.417 1.00 91.88 325 ILE A CA 1
ATOM 2594 C C . ILE A 1 325 ? 1.492 -0.081 22.061 1.00 91.88 325 ILE A C 1
ATOM 2596 O O . ILE A 1 325 ? 1.259 -1.088 21.397 1.00 91.88 325 ILE A O 1
ATOM 2600 N N . LYS A 1 326 ? 1.065 0.057 23.323 1.00 91.94 326 LYS A N 1
ATOM 2601 C CA . LYS A 1 326 ? 0.317 -0.984 24.038 1.00 91.94 326 LYS A CA 1
ATOM 2602 C C . LYS A 1 326 ? -0.969 -1.383 23.306 1.00 91.94 326 LYS A C 1
ATOM 2604 O O . LYS A 1 326 ? -1.236 -2.574 23.164 1.00 91.94 326 LYS A O 1
ATOM 2609 N N . ASN A 1 327 ? -1.741 -0.412 22.818 1.00 91.25 327 ASN A N 1
ATOM 2610 C CA . ASN A 1 327 ? -2.984 -0.660 22.089 1.00 91.25 327 ASN A CA 1
ATOM 2611 C C . ASN A 1 327 ? -2.725 -1.351 20.742 1.00 91.25 327 ASN A C 1
ATOM 2613 O O . ASN A 1 327 ? -3.377 -2.350 20.443 1.00 91.25 327 ASN A O 1
ATOM 2617 N N . ILE A 1 328 ? -1.755 -0.868 19.956 1.00 92.81 328 ILE A N 1
ATOM 2618 C CA . ILE A 1 328 ? -1.365 -1.480 18.674 1.00 92.81 328 ILE A CA 1
ATOM 2619 C C . ILE A 1 328 ? -0.894 -2.919 18.896 1.00 92.81 328 ILE A C 1
ATOM 2621 O O . ILE A 1 328 ? -1.391 -3.837 18.245 1.00 92.81 328 ILE A O 1
ATOM 2625 N N . ASP A 1 329 ? -0.010 -3.144 19.869 1.00 93.69 329 ASP A N 1
ATOM 2626 C CA . ASP A 1 329 ? 0.484 -4.477 20.207 1.00 93.69 329 ASP A CA 1
ATOM 2627 C C . ASP A 1 329 ? -0.642 -5.404 20.669 1.00 93.69 329 ASP A C 1
ATOM 2629 O O . ASP A 1 329 ? -0.646 -6.582 20.319 1.00 93.69 329 ASP A O 1
ATOM 2633 N N . GLN A 1 330 ? -1.614 -4.905 21.438 1.00 94.31 330 GLN A N 1
ATOM 2634 C CA . GLN A 1 330 ? -2.759 -5.702 21.874 1.00 94.31 330 GLN A CA 1
ATOM 2635 C C . GLN A 1 330 ? -3.645 -6.117 20.688 1.00 94.31 330 GLN A C 1
ATOM 2637 O O . GLN A 1 330 ? -4.070 -7.275 20.617 1.00 94.31 330 GLN A O 1
ATOM 2642 N N . ILE A 1 331 ? -3.880 -5.207 19.737 1.00 94.62 331 ILE A N 1
ATOM 2643 C CA . ILE A 1 331 ? -4.602 -5.484 18.486 1.00 94.62 331 ILE A CA 1
ATOM 2644 C C . ILE A 1 331 ? -3.853 -6.535 17.667 1.00 94.62 331 ILE A C 1
ATOM 2646 O O . ILE A 1 331 ? -4.412 -7.582 17.333 1.00 94.62 331 ILE A O 1
ATOM 2650 N N . ILE A 1 332 ? -2.565 -6.297 17.420 1.00 94.50 332 ILE A N 1
ATOM 2651 C CA . ILE A 1 332 ? -1.707 -7.201 16.659 1.00 94.50 332 ILE A CA 1
ATOM 2652 C C . ILE A 1 332 ? -1.654 -8.570 17.325 1.00 94.50 332 ILE A C 1
ATOM 2654 O O . ILE A 1 332 ? -1.792 -9.566 16.633 1.00 94.50 332 ILE A O 1
ATOM 2658 N N . LYS A 1 333 ? -1.516 -8.668 18.653 1.00 93.69 333 LYS A N 1
ATOM 2659 C CA . LYS A 1 333 ? -1.483 -9.946 19.392 1.00 93.69 333 LYS A CA 1
ATOM 2660 C C . LYS A 1 333 ? -2.802 -10.710 19.347 1.00 93.69 333 LYS A C 1
ATOM 2662 O O . LYS A 1 333 ? -2.761 -11.938 19.345 1.00 93.69 333 LYS A O 1
ATOM 2667 N N . SER A 1 334 ? -3.930 -10.033 19.201 1.00 94.38 334 SER A N 1
ATOM 2668 C CA . SER A 1 334 ? -5.247 -10.678 19.233 1.00 94.38 334 SER A CA 1
ATOM 2669 C C . SER A 1 334 ? -5.757 -11.099 17.853 1.00 94.38 334 SER A C 1
ATOM 2671 O O . SER A 1 334 ? -6.462 -12.097 17.745 1.00 94.38 334 SER A O 1
ATOM 2673 N N . LEU A 1 335 ? -5.387 -10.374 16.796 1.00 95.25 335 LEU A N 1
ATOM 2674 C CA . LEU A 1 335 ? -5.927 -10.566 15.446 1.00 95.25 335 LEU A CA 1
ATOM 2675 C C . LEU A 1 335 ? -4.902 -11.234 14.516 1.00 95.25 335 LEU A C 1
ATOM 2677 O O . LEU A 1 335 ? -3.707 -11.294 14.824 1.00 95.25 335 LEU A O 1
ATOM 2681 N N . ASN A 1 336 ? -5.365 -11.800 13.396 1.00 93.38 336 ASN A N 1
ATOM 2682 C CA . ASN A 1 336 ? -4.479 -12.472 12.439 1.00 93.38 336 ASN A CA 1
ATOM 2683 C C . ASN A 1 336 ? -3.774 -11.489 11.492 1.00 93.38 336 ASN A C 1
ATOM 2685 O O . ASN A 1 336 ? -2.565 -11.609 11.280 1.00 93.38 336 ASN A O 1
ATOM 2689 N N . ALA A 1 337 ? -4.536 -10.551 10.924 1.00 95.81 337 ALA A N 1
ATOM 2690 C CA . ALA A 1 337 ? -4.045 -9.542 9.998 1.00 95.81 337 ALA A CA 1
ATOM 2691 C C . ALA A 1 337 ? -4.725 -8.194 10.250 1.00 95.81 337 ALA A C 1
ATOM 2693 O O . ALA A 1 337 ? -5.954 -8.109 10.271 1.00 95.81 337 ALA A O 1
ATOM 2694 N N . VAL A 1 338 ? -3.920 -7.148 10.428 1.00 96.75 338 VAL A N 1
ATOM 2695 C CA . VAL A 1 338 ? -4.397 -5.795 10.732 1.00 96.75 338 VAL A CA 1
ATOM 2696 C C . VAL A 1 338 ? -3.602 -4.776 9.934 1.00 96.75 338 VAL A C 1
ATOM 2698 O O . VAL A 1 338 ? -2.371 -4.817 9.933 1.00 96.75 338 VAL A O 1
ATOM 2701 N N . ALA A 1 339 ? -4.313 -3.860 9.284 1.00 96.81 339 ALA A N 1
ATOM 2702 C CA . ALA A 1 339 ? -3.762 -2.700 8.606 1.00 96.81 339 ALA A CA 1
ATOM 2703 C C . ALA A 1 339 ? -4.187 -1.429 9.354 1.00 96.81 339 ALA A C 1
ATOM 2705 O O . ALA A 1 339 ? -5.365 -1.068 9.380 1.00 96.81 339 ALA A O 1
ATOM 2706 N N . PHE A 1 340 ? -3.218 -0.754 9.964 1.00 95.38 340 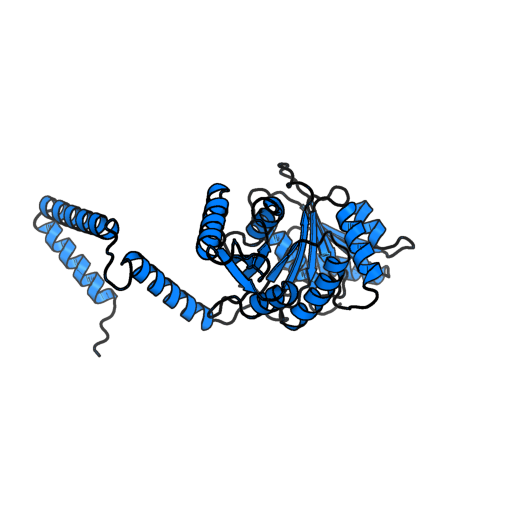PHE A N 1
ATOM 2707 C CA . PHE A 1 340 ? -3.400 0.568 10.547 1.00 95.38 340 PHE A CA 1
ATOM 2708 C C . PHE A 1 340 ? -3.197 1.606 9.450 1.00 95.38 340 PHE A C 1
ATOM 2710 O O . PHE A 1 340 ? -2.127 1.663 8.844 1.00 95.38 340 PHE A O 1
ATOM 2717 N N . VAL A 1 341 ? -4.227 2.398 9.176 1.00 94.62 341 VAL A N 1
ATOM 2718 C CA . VAL A 1 341 ? -4.265 3.294 8.020 1.00 94.62 341 VAL A CA 1
ATOM 2719 C C . VAL A 1 341 ? -4.333 4.739 8.475 1.00 94.62 341 VAL A C 1
ATOM 2721 O O . VAL A 1 341 ? -5.163 5.107 9.306 1.00 94.62 341 VAL A O 1
ATOM 2724 N N . GLN A 1 342 ? -3.478 5.560 7.883 1.00 92.69 342 GLN A N 1
ATOM 2725 C CA . GLN A 1 342 ? -3.503 7.003 8.018 1.00 92.69 342 GLN A CA 1
ATOM 2726 C C . GLN A 1 342 ? -3.603 7.623 6.628 1.00 92.69 342 GLN A C 1
ATOM 2728 O O . GLN A 1 342 ? -2.705 7.474 5.801 1.00 92.69 342 GLN A O 1
ATOM 2733 N N . ASN A 1 343 ? -4.713 8.294 6.362 1.00 91.38 343 ASN A N 1
ATOM 2734 C CA . ASN A 1 343 ? -4.872 9.124 5.186 1.00 91.38 343 ASN A CA 1
ATOM 2735 C C . ASN A 1 343 ? -4.168 10.456 5.455 1.00 91.38 343 ASN A C 1
ATOM 2737 O O . ASN A 1 343 ? -4.540 11.145 6.394 1.00 91.38 343 ASN A O 1
ATOM 2741 N N . ASN A 1 344 ? -3.161 10.827 4.676 1.00 89.62 344 ASN A N 1
ATOM 2742 C CA . ASN A 1 344 ? -2.588 12.178 4.744 1.00 89.62 344 ASN A CA 1
ATOM 2743 C C . ASN A 1 344 ? -2.572 12.849 3.369 1.00 89.62 344 ASN A C 1
ATOM 2745 O O . ASN A 1 344 ? -1.987 13.918 3.229 1.00 89.62 344 ASN A O 1
ATOM 2749 N N . GLY A 1 345 ? -3.192 12.218 2.366 1.00 77.94 345 GLY A N 1
ATOM 2750 C CA . GLY A 1 345 ? -3.335 12.790 1.036 1.00 77.94 345 GLY A CA 1
ATOM 2751 C C . GLY A 1 345 ? -4.111 14.100 1.075 1.00 77.94 345 GLY A C 1
ATOM 2752 O O . GLY A 1 345 ? -4.869 14.379 2.009 1.00 77.94 345 GLY A O 1
ATOM 2753 N N . MET A 1 346 ? -3.932 14.918 0.042 1.00 66.25 346 MET A N 1
ATOM 2754 C CA . MET A 1 346 ? -4.716 16.144 -0.078 1.00 66.25 346 MET A CA 1
ATOM 2755 C C . MET A 1 346 ? -6.191 15.808 -0.336 1.00 66.25 346 MET A C 1
ATOM 2757 O O . MET A 1 346 ? -6.506 14.827 -1.008 1.00 66.25 346 MET A O 1
ATOM 2761 N N . ASN A 1 347 ? -7.101 16.660 0.146 1.00 63.50 347 ASN A N 1
ATOM 2762 C CA . ASN A 1 347 ? -8.554 16.437 0.068 1.00 63.50 347 ASN A CA 1
ATOM 2763 C C . ASN A 1 347 ? -9.088 16.183 -1.357 1.00 63.50 347 ASN A C 1
ATOM 2765 O O . ASN A 1 347 ? -10.144 15.587 -1.502 1.00 63.50 347 ASN A O 1
ATOM 2769 N N . TRP A 1 348 ? -8.372 16.628 -2.393 1.00 61.69 348 TRP A N 1
ATOM 2770 C CA . TRP A 1 348 ? -8.738 16.462 -3.806 1.00 61.69 348 TRP A CA 1
ATOM 2771 C C . TRP A 1 348 ? -8.108 15.227 -4.475 1.00 61.69 348 TRP A C 1
ATOM 2773 O O . TRP A 1 348 ? -8.393 14.935 -5.639 1.00 61.69 348 TRP A O 1
ATOM 2783 N N . GLU A 1 349 ? -7.206 14.520 -3.788 1.00 67.06 349 GLU A N 1
ATOM 2784 C CA . GLU A 1 349 ? -6.522 13.349 -4.342 1.00 67.06 349 GLU A CA 1
ATOM 2785 C C . GLU A 1 349 ? -7.356 12.078 -4.191 1.00 67.06 349 GLU A C 1
ATOM 2787 O O . GLU A 1 349 ? -7.358 11.250 -5.099 1.00 67.06 349 GLU A O 1
ATOM 2792 N N . LEU A 1 350 ? -8.064 11.916 -3.071 1.00 67.69 350 LEU A N 1
ATOM 2793 C CA . LEU A 1 350 ? -8.864 10.729 -2.772 1.00 67.69 350 LEU A CA 1
ATOM 2794 C C . LEU A 1 350 ? -10.357 10.985 -3.000 1.00 67.69 350 LEU A C 1
ATOM 2796 O O . LEU A 1 350 ? -10.826 12.075 -2.690 1.00 67.69 350 LEU A O 1
ATOM 2800 N N . PRO A 1 351 ? -11.119 9.977 -3.470 1.00 63.22 351 PRO A N 1
ATOM 2801 C CA . PRO A 1 351 ? -12.574 10.046 -3.469 1.00 63.22 351 PRO A CA 1
ATOM 2802 C C . PRO A 1 351 ? -13.106 10.391 -2.084 1.00 63.22 351 PRO A C 1
ATOM 2804 O O . PRO A 1 351 ? -12.852 9.666 -1.121 1.00 63.22 351 PRO A O 1
ATOM 2807 N N . ASN A 1 352 ? -13.874 11.472 -2.007 1.00 71.06 352 ASN A N 1
ATOM 2808 C CA . ASN A 1 352 ? -14.592 11.833 -0.798 1.00 71.06 352 ASN A CA 1
ATOM 2809 C C . ASN A 1 352 ? -15.857 10.964 -0.680 1.00 71.06 352 ASN A C 1
ATOM 2811 O O . ASN A 1 352 ? -16.911 11.317 -1.209 1.00 71.06 352 ASN A O 1
ATOM 2815 N N . ILE A 1 353 ? -15.740 9.780 -0.067 1.00 68.44 353 ILE A N 1
ATOM 2816 C CA . ILE A 1 353 ? -16.851 8.819 0.029 1.00 68.44 353 ILE A CA 1
ATOM 2817 C C . ILE A 1 353 ? -17.769 9.197 1.194 1.00 68.44 353 ILE A C 1
ATOM 2819 O O . ILE A 1 353 ? -18.988 9.249 1.033 1.00 68.44 353 ILE A O 1
ATOM 2823 N N . PHE A 1 354 ? -17.191 9.484 2.356 1.00 62.75 354 PHE A N 1
ATOM 2824 C CA . PHE A 1 354 ? -17.899 9.814 3.585 1.00 62.75 354 PHE A CA 1
ATOM 2825 C C . PHE A 1 354 ? -18.132 11.315 3.785 1.00 62.75 354 PHE A C 1
ATOM 2827 O O . PHE A 1 354 ? -18.663 11.685 4.819 1.00 62.75 354 PHE A O 1
ATOM 2834 N N . GLY A 1 355 ? -17.810 12.190 2.831 1.00 59.12 355 GLY A N 1
ATOM 2835 C CA . GLY A 1 355 ? -18.037 13.633 2.979 1.00 59.12 355 GLY A CA 1
ATOM 2836 C C . GLY A 1 355 ? -17.137 14.288 4.042 1.00 59.12 355 GLY A C 1
ATOM 2837 O O . GLY A 1 355 ? -16.541 13.622 4.884 1.00 59.12 355 GLY A O 1
ATOM 2838 N N . GLN A 1 356 ? -17.025 15.621 4.010 1.00 51.09 356 GLN A N 1
ATOM 2839 C CA . GLN A 1 356 ? -16.300 16.388 5.040 1.00 51.09 356 GLN A CA 1
ATOM 2840 C C . GLN A 1 356 ? -17.192 16.885 6.188 1.00 51.09 356 GLN A C 1
ATOM 2842 O O . GLN A 1 356 ? -16.670 17.443 7.148 1.00 51.09 356 GLN A O 1
ATOM 2847 N N . GLU A 1 357 ? -18.508 16.679 6.119 1.00 40.34 357 GLU A N 1
ATOM 2848 C CA . GLU A 1 357 ? -19.456 17.194 7.109 1.00 40.34 357 GLU A CA 1
ATOM 2849 C C . GLU A 1 357 ? -20.149 16.044 7.847 1.00 40.34 357 GLU A C 1
ATOM 2851 O O . GLU A 1 357 ? -21.003 15.352 7.288 1.00 40.34 357 GLU A O 1
ATOM 2856 N N . ILE A 1 358 ? -19.756 15.855 9.110 1.00 38.12 358 ILE A N 1
ATOM 2857 C CA . ILE A 1 358 ? -20.572 15.260 10.176 1.00 38.12 358 ILE A CA 1
ATOM 2858 C C . ILE A 1 358 ? -20.555 16.230 11.346 1.00 38.12 358 ILE A C 1
ATOM 2860 O O . ILE A 1 358 ? -19.435 16.655 11.719 1.00 38.12 358 ILE A O 1
#

Foldseek 3Di:
DDPDDPVVVVVVVVVVLVVVCVVPVVVSVVVVVVVVVVVVVLQPDQPPDVPGGPVVVVVVVVVVVVLQVLLVDDFFQVLFAAQEEEEDQDCVVCVQQVVLQQLLNQVRYAYEYEHEDAVVNVVCVVVQVVVQVVSCVVQVVVVGDHHYHYHYDHDPLVVLQVCQLPDDGRNSHHQEYEYEQDPDPVSNLSVLVSVLVNLVSQHKYKYKFAADHFDQDQAAEEEEEDAPQAPQRQVSLSSLVSSCSDPSNVNYAYEYEYEDQDPVRQVVQQVLLVVLCVVVVHHYHYDYHYDDPDDPLVVCLVVCLRHREYEYEDDNDPPPSVVSSVSVVVVSVRHRMYIHIDRSHDPRNHPPSRDPDD

Secondary structure (DSSP, 8-state):
-----HHHHHHHHHHHHHHHHHH-HHHHHHHHHHHHHHHHHHHHS---BTTB-HHHHHHHHHHHHHHHHHHTSPP-GGG---EEEEE-S-TTTTHHHHHHHHHHHTTTSEEEEEEEE-TT-TTTGGGHHHHHHHHHHHHHHTT---EEEEEE-SSHHHHHHHHHHH-EETTEE--EEEEEPPSSHHHHHHHHHHHHHHHTTT-EEEEEEESSPPPS-SS-EEEEEE-SSSTHHHHHHHHHHHHHTSTTTTTPEEEEEEEESSHHHHHHHHHHHHHHHHHTT--EEEEEEE--SS-HHHHHHHHGGG-SEEEEE--S--TTHHHHHHHHHHHHHH-SEEEEEE--S-TTTS--SS-S--

Radius of gyration: 25.72 Å; chains: 1; bounding box: 58×42×89 Å

pLDDT: mean 87.85, std 10.81, range [38.12, 97.44]

Sequence (358 aa):
KIHVPWFVSLIGALAAMLVMWLINPLAFAFAIGLEGLILIYLLNRKMEQQWGDAATGVWMHLSRFALLRLNAKKITERNWRPIILLFVHNLKERMNLVRFAVMLGQNSGVLTISRLLTPEDKDELPNRNEIAFKMQRDLASAGMQALTEVNVVNDLKRGIYNVSTSHGTAGMKTNTVLFGWSSDQKGKKEELQLINDLAATGKNIVVLSIKKAFSRKANKIIDIWWGGRDSNGDLMLLLAYLIQLNNKWKKSSINIISVANTKEEMRHLQQHIKFSIKEARIQATVEVILKNEKKVLSRLLEKSKNSDLVFTGLARHLEDIPNRIKNIDQIIKSLNAVAFVQNNGMNWELPNIFGQEI